Protein AF-A0A350ML96-F1 (afdb_monomer)

Foldseek 3Di:
DDPLVVCCVVVVDQWRQDPQRWIWGWDQDPVRKIWIFTWDDDPVDIDTPDIDIHRPPPPDPPPPPPPPDPPDDPQFWDFDVVLLVVCVVVVPPCSVVLVVLLRLQSVQQPQVFQFRADPVPRAGDDPVNSCVSSVDDPVVSVVSVVVCCVSQQWDADPRYIGGHCNTTHDDDPPDPPDD

Structure (mmCIF, N/CA/C/O backbone):
data_AF-A0A350ML96-F1
#
_entry.id   AF-A0A350ML96-F1
#
loop_
_atom_site.group_PDB
_atom_site.id
_atom_site.type_symbol
_atom_site.label_atom_id
_atom_site.label_alt_id
_atom_site.label_comp_id
_atom_site.label_asym_id
_atom_site.label_entity_id
_atom_site.label_seq_id
_atom_site.pdbx_PDB_ins_code
_atom_site.Cartn_x
_atom_site.Cartn_y
_atom_site.Cartn_z
_atom_site.occupancy
_atom_site.B_iso_or_equiv
_atom_site.auth_seq_id
_atom_site.auth_comp_id
_atom_site.auth_asym_id
_atom_site.auth_atom_id
_atom_site.pdbx_PDB_model_num
ATOM 1 N N . MET A 1 1 ? 24.594 12.258 -44.490 1.00 69.12 1 MET A N 1
ATOM 2 C CA . MET A 1 1 ? 24.890 10.874 -44.068 1.00 69.12 1 MET A CA 1
ATOM 3 C C . MET A 1 1 ? 25.906 10.321 -45.045 1.00 69.12 1 MET A C 1
ATOM 5 O O . MET A 1 1 ? 25.684 10.470 -46.241 1.00 69.12 1 MET A O 1
ATOM 9 N N . ASP A 1 2 ? 27.040 9.809 -44.574 1.00 89.06 2 ASP A N 1
ATOM 10 C CA . ASP A 1 2 ? 28.071 9.268 -45.461 1.00 89.06 2 ASP A CA 1
ATOM 11 C C . ASP A 1 2 ? 27.645 7.915 -46.059 1.00 89.06 2 ASP A C 1
ATOM 13 O O . ASP A 1 2 ? 26.725 7.255 -45.565 1.00 89.06 2 ASP A O 1
ATOM 17 N N . LYS A 1 3 ? 28.316 7.513 -47.145 1.00 89.12 3 LYS A N 1
ATOM 18 C CA . LYS A 1 3 ? 27.995 6.293 -47.894 1.00 89.12 3 LYS A CA 1
ATOM 19 C C . LYS A 1 3 ? 28.090 5.033 -47.027 1.00 89.12 3 LYS A C 1
ATOM 21 O O . LYS A 1 3 ? 27.207 4.194 -47.111 1.00 89.12 3 LYS A O 1
ATOM 26 N N . LYS A 1 4 ? 29.096 4.918 -46.155 1.00 88.06 4 LYS A N 1
ATOM 27 C CA . LYS A 1 4 ? 29.295 3.711 -45.336 1.00 88.06 4 LYS A CA 1
ATOM 28 C C . LYS A 1 4 ? 28.204 3.570 -44.279 1.00 88.06 4 LYS A C 1
ATOM 30 O O . LYS A 1 4 ? 27.685 2.478 -44.077 1.00 88.06 4 LYS A O 1
ATOM 35 N N . THR A 1 5 ? 27.807 4.680 -43.658 1.00 88.38 5 THR A N 1
ATOM 36 C CA . THR A 1 5 ? 26.660 4.707 -42.739 1.00 88.38 5 THR A CA 1
ATOM 37 C C . THR A 1 5 ? 25.370 4.312 -43.453 1.00 88.38 5 THR A C 1
ATOM 39 O O . THR A 1 5 ? 24.567 3.561 -42.900 1.00 88.38 5 THR A O 1
ATOM 42 N N . ARG A 1 6 ? 25.175 4.779 -44.692 1.00 88.00 6 ARG A N 1
ATOM 43 C CA . ARG A 1 6 ? 24.025 4.392 -45.518 1.00 88.00 6 ARG A CA 1
ATOM 44 C C . ARG A 1 6 ? 24.008 2.905 -45.818 1.00 88.00 6 ARG A C 1
ATOM 46 O O . ARG A 1 6 ? 23.005 2.262 -45.536 1.00 88.00 6 ARG A O 1
ATOM 53 N N . ASP A 1 7 ? 25.122 2.385 -46.310 1.00 90.56 7 ASP A N 1
ATOM 54 C CA . ASP A 1 7 ? 25.271 0.979 -46.669 1.00 90.56 7 ASP A CA 1
ATOM 55 C C . ASP A 1 7 ? 25.004 0.075 -45.447 1.00 90.56 7 ASP A C 1
ATOM 57 O O . ASP A 1 7 ? 24.313 -0.940 -45.529 1.00 90.56 7 ASP A O 1
ATOM 61 N N . PHE A 1 8 ? 25.467 0.480 -44.262 1.00 91.19 8 PHE A N 1
ATOM 62 C CA . PHE A 1 8 ? 25.211 -0.262 -43.029 1.00 91.19 8 PHE A CA 1
ATOM 63 C C . PHE A 1 8 ? 23.727 -0.251 -42.622 1.00 91.19 8 PHE A C 1
ATOM 65 O O . PHE A 1 8 ? 23.191 -1.276 -42.192 1.00 91.19 8 PHE A O 1
ATOM 72 N N . ILE A 1 9 ? 23.041 0.889 -42.766 1.00 86.56 9 ILE A N 1
ATOM 73 C CA . ILE A 1 9 ? 21.605 1.027 -42.463 1.00 86.56 9 ILE A CA 1
ATOM 74 C C . ILE A 1 9 ? 20.742 0.247 -43.459 1.00 86.56 9 ILE A C 1
ATOM 76 O O . ILE A 1 9 ? 19.775 -0.384 -43.042 1.00 86.56 9 ILE A O 1
ATOM 80 N N . GLU A 1 10 ? 21.095 0.283 -44.744 1.00 88.44 10 GLU A N 1
ATOM 81 C CA . GLU A 1 10 ? 20.413 -0.438 -45.830 1.00 88.44 10 GLU A CA 1
ATOM 82 C C . GLU A 1 10 ? 20.776 -1.933 -45.871 1.00 88.44 10 GLU A C 1
ATOM 84 O O . GLU A 1 10 ? 20.329 -2.654 -46.757 1.00 88.44 10 GLU A O 1
ATOM 89 N N . GLU A 1 11 ? 21.553 -2.403 -44.892 1.00 87.00 11 GLU A N 1
ATOM 90 C CA . GLU A 1 11 ? 21.950 -3.802 -44.726 1.00 87.00 11 GLU A CA 1
ATOM 91 C C . GLU A 1 11 ? 22.806 -4.355 -45.877 1.00 87.00 11 GLU A C 1
ATOM 93 O O . GLU A 1 11 ? 22.873 -5.562 -46.090 1.00 87.00 11 GLU A O 1
ATOM 98 N N . THR A 1 12 ? 23.505 -3.478 -46.604 1.00 89.56 12 THR A N 1
ATOM 99 C CA . THR A 1 12 ? 24.416 -3.859 -47.696 1.00 89.56 12 THR A CA 1
ATOM 100 C C . THR A 1 12 ? 25.847 -4.122 -47.215 1.00 89.56 12 THR A C 1
ATOM 102 O O . THR A 1 12 ? 26.630 -4.745 -47.928 1.00 89.56 12 THR A O 1
ATOM 105 N N . THR A 1 13 ? 26.188 -3.699 -45.992 1.00 91.31 13 THR A N 1
ATOM 106 C CA . THR A 1 13 ? 27.418 -4.075 -45.273 1.00 91.31 13 THR A CA 1
ATOM 107 C C . THR A 1 13 ? 27.127 -4.351 -43.801 1.00 91.31 13 THR A C 1
ATOM 109 O O . THR A 1 13 ? 26.284 -3.685 -43.195 1.00 91.31 13 THR A O 1
ATOM 112 N N . ASP A 1 14 ? 27.861 -5.295 -43.214 1.00 92.62 14 ASP A N 1
ATOM 113 C CA . ASP A 1 14 ? 27.787 -5.672 -41.796 1.00 92.62 14 ASP A CA 1
ATOM 114 C C . ASP A 1 14 ? 28.847 -4.994 -40.921 1.00 92.62 14 ASP A C 1
ATOM 116 O O . ASP A 1 14 ? 28.870 -5.184 -39.704 1.00 92.62 14 ASP A O 1
ATOM 120 N N . LEU A 1 15 ? 29.699 -4.159 -41.522 1.00 91.94 15 LEU A N 1
ATOM 121 C CA . LEU A 1 15 ? 30.737 -3.416 -40.819 1.00 91.94 15 LEU A CA 1
ATOM 122 C C . LEU A 1 15 ? 30.648 -1.926 -41.144 1.00 91.94 15 LEU A C 1
ATOM 124 O O . LEU A 1 15 ? 30.710 -1.518 -42.307 1.00 91.94 15 LEU A O 1
ATOM 128 N N . LEU A 1 16 ? 30.547 -1.114 -40.092 1.00 94.31 16 LEU A N 1
ATOM 129 C CA . LEU A 1 16 ? 30.600 0.340 -40.156 1.00 94.31 16 LEU A CA 1
ATOM 130 C C . LEU A 1 16 ? 31.856 0.841 -39.429 1.00 94.31 16 LEU A C 1
ATOM 132 O O . LEU A 1 16 ? 31.890 0.827 -38.196 1.00 94.31 16 LEU A O 1
ATOM 136 N N . PRO A 1 17 ? 32.890 1.294 -40.159 1.00 91.38 17 PRO A N 1
ATOM 137 C CA . PRO A 1 17 ? 34.058 1.896 -39.537 1.00 91.38 17 PRO A CA 1
ATOM 138 C C . PRO A 1 17 ? 33.706 3.283 -38.995 1.00 91.38 17 PRO A C 1
ATOM 140 O O . PRO A 1 17 ? 33.071 4.090 -39.676 1.00 91.38 17 PRO A O 1
ATOM 143 N N . ILE A 1 18 ? 34.153 3.566 -37.778 1.00 89.50 18 ILE A N 1
ATOM 144 C CA . ILE A 1 18 ? 33.981 4.844 -37.089 1.00 89.50 18 ILE A CA 1
ATOM 145 C C . ILE A 1 18 ? 35.326 5.591 -37.161 1.00 89.50 18 ILE A C 1
ATOM 147 O O . ILE A 1 18 ? 36.374 4.961 -37.000 1.00 89.50 18 ILE A O 1
ATOM 151 N N . PRO A 1 19 ? 35.350 6.921 -37.391 1.00 82.31 19 PRO A N 1
ATOM 152 C CA . PRO A 1 19 ? 36.593 7.679 -37.598 1.00 82.31 19 PRO A CA 1
ATOM 153 C C . PRO A 1 19 ? 37.658 7.549 -36.496 1.00 82.31 19 PRO A C 1
ATOM 155 O O . PRO A 1 19 ? 38.829 7.807 -36.747 1.00 82.31 19 PRO A O 1
ATOM 158 N N . THR A 1 20 ? 37.275 7.129 -35.290 1.00 81.31 20 THR A N 1
ATOM 159 C CA . THR A 1 20 ? 38.156 6.905 -34.134 1.00 81.31 20 THR A CA 1
ATOM 160 C C . THR A 1 20 ? 38.938 5.585 -34.187 1.00 81.31 20 THR A C 1
ATOM 162 O O . THR A 1 20 ? 39.563 5.212 -33.200 1.00 81.31 20 THR A O 1
ATOM 165 N N . GLY A 1 21 ? 38.874 4.842 -35.299 1.00 83.00 21 GLY A N 1
ATOM 166 C CA . GLY A 1 21 ? 39.459 3.498 -35.428 1.00 83.00 21 GLY A CA 1
ATOM 167 C C . GLY A 1 21 ? 38.593 2.389 -34.820 1.00 83.00 21 GLY A C 1
ATOM 168 O O . GLY A 1 21 ? 38.931 1.214 -34.908 1.00 83.00 21 GLY A O 1
ATOM 169 N N . SER A 1 22 ? 37.461 2.754 -34.223 1.00 89.50 22 SER A N 1
ATOM 170 C CA . SER A 1 22 ? 36.430 1.832 -33.748 1.00 89.50 22 SER A CA 1
ATOM 171 C C . SER A 1 22 ? 35.592 1.322 -34.919 1.00 89.50 22 SER A C 1
ATOM 173 O O . SER A 1 22 ? 35.554 1.939 -35.985 1.00 89.50 22 SER A O 1
ATOM 175 N N . PHE A 1 23 ? 34.855 0.235 -34.728 1.00 92.38 23 PHE A N 1
ATOM 176 C CA . PHE A 1 23 ? 33.874 -0.200 -35.718 1.00 92.38 23 PHE A CA 1
ATOM 177 C C . PHE A 1 23 ? 32.651 -0.826 -35.064 1.00 92.38 23 PHE A C 1
ATOM 179 O O . PHE A 1 23 ? 32.717 -1.413 -33.984 1.00 92.38 23 PHE A O 1
ATOM 186 N N . LEU A 1 24 ? 31.518 -0.670 -35.739 1.00 93.50 24 LEU A N 1
ATOM 187 C CA . LEU A 1 24 ? 30.265 -1.311 -35.386 1.00 93.50 24 LEU A CA 1
ATOM 188 C C . LEU A 1 24 ? 30.055 -2.501 -36.321 1.00 93.50 24 LEU A C 1
ATOM 190 O O . LEU A 1 24 ? 30.021 -2.336 -37.541 1.00 93.50 24 LEU A O 1
ATOM 194 N N . HIS A 1 25 ? 29.924 -3.685 -35.738 1.00 94.56 25 HIS A N 1
ATOM 195 C CA . HIS A 1 25 ? 29.674 -4.936 -36.439 1.00 94.56 25 HIS A CA 1
ATOM 196 C C . HIS A 1 25 ? 28.236 -5.406 -36.208 1.00 94.56 25 HIS A C 1
ATOM 198 O O . HIS A 1 25 ? 27.669 -5.190 -35.131 1.00 94.56 25 HIS A O 1
ATOM 204 N N . ARG A 1 26 ? 27.654 -6.059 -37.215 1.00 94.31 26 ARG A N 1
ATOM 205 C CA . ARG A 1 26 ? 26.344 -6.703 -37.148 1.00 94.31 26 ARG A CA 1
ATOM 206 C C . ARG A 1 26 ? 26.449 -8.150 -37.615 1.00 94.31 26 ARG A C 1
ATOM 208 O O . ARG A 1 26 ? 26.889 -8.405 -38.722 1.00 94.31 26 ARG A O 1
ATOM 215 N N . GLU A 1 27 ? 25.929 -9.077 -36.824 1.00 93.75 27 GLU A N 1
ATOM 216 C CA . GLU A 1 27 ? 25.753 -10.473 -37.225 1.00 93.75 27 GLU A CA 1
ATOM 217 C C . GLU A 1 27 ? 24.269 -10.847 -37.232 1.00 93.75 27 GLU A C 1
ATOM 219 O O . GLU A 1 27 ? 23.528 -10.515 -36.302 1.00 93.75 27 GLU A O 1
ATOM 224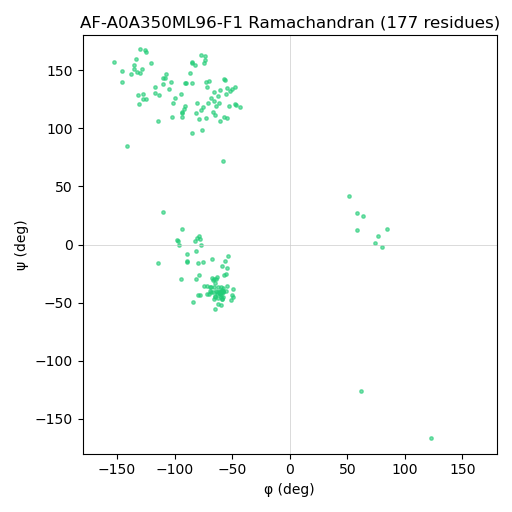 N N . ARG A 1 28 ? 23.813 -11.549 -38.276 1.00 92.69 28 ARG A N 1
ATOM 225 C CA . ARG A 1 28 ? 22.430 -12.029 -38.373 1.00 92.69 28 ARG A CA 1
ATOM 226 C C . ARG A 1 28 ? 22.313 -13.453 -37.841 1.00 92.69 28 ARG A C 1
ATOM 228 O O . ARG A 1 28 ? 22.782 -14.399 -38.463 1.00 92.69 28 ARG A O 1
ATOM 235 N N . ALA A 1 29 ? 21.609 -13.608 -36.726 1.00 90.56 29 ALA A N 1
ATOM 236 C CA . ALA A 1 29 ? 21.310 -14.914 -36.155 1.00 90.56 29 ALA A CA 1
ATOM 237 C C . ALA A 1 29 ? 20.227 -15.666 -36.963 1.00 90.56 29 ALA A C 1
ATOM 239 O O . ALA A 1 29 ? 19.403 -15.030 -37.634 1.00 90.56 29 ALA A O 1
ATOM 240 N N . PRO A 1 30 ? 20.137 -17.010 -36.842 1.00 88.31 30 PRO A N 1
ATOM 241 C CA . PRO A 1 30 ? 19.137 -17.820 -37.553 1.00 88.31 30 PRO A CA 1
ATOM 242 C C . PRO A 1 30 ? 17.679 -17.413 -37.290 1.00 88.31 30 PRO A C 1
ATOM 244 O O . PRO A 1 30 ? 16.810 -17.611 -38.132 1.00 88.31 30 PRO A O 1
ATOM 247 N N . ASN A 1 31 ? 17.400 -16.811 -36.131 1.00 85.31 31 ASN A N 1
ATOM 248 C CA . ASN A 1 31 ? 16.075 -16.304 -35.761 1.00 85.31 31 ASN A CA 1
ATOM 249 C C . ASN A 1 31 ? 15.746 -14.923 -36.373 1.00 85.31 31 ASN A C 1
ATOM 251 O O . ASN A 1 31 ? 14.727 -14.322 -36.031 1.00 85.31 31 ASN A O 1
ATOM 255 N N . GLY A 1 32 ? 16.614 -14.396 -37.241 1.00 88.31 32 GLY A N 1
ATOM 256 C CA . GLY A 1 32 ? 16.455 -13.100 -37.892 1.00 88.31 32 GLY A CA 1
ATOM 257 C C . GLY A 1 32 ? 16.773 -11.894 -37.005 1.00 88.31 32 GLY A C 1
ATOM 258 O O . GLY A 1 32 ? 16.525 -10.768 -37.429 1.00 88.31 32 GLY A O 1
ATOM 259 N N . MET A 1 33 ? 17.301 -12.098 -35.794 1.00 91.31 33 MET A N 1
ATOM 260 C CA . MET A 1 33 ? 17.799 -11.012 -34.949 1.00 91.31 33 MET A CA 1
ATOM 261 C C . MET A 1 33 ? 19.215 -10.601 -35.346 1.00 91.31 33 MET A C 1
ATOM 263 O O . MET A 1 33 ? 19.989 -11.404 -35.862 1.00 91.31 33 MET A O 1
ATOM 267 N N . TYR A 1 34 ? 19.554 -9.352 -35.051 1.00 93.44 34 TYR A N 1
ATOM 268 C CA . TYR A 1 34 ? 20.900 -8.822 -35.194 1.00 93.44 34 TYR A CA 1
ATOM 269 C C . TYR A 1 34 ? 21.607 -8.813 -33.853 1.00 93.44 34 TYR A C 1
ATOM 271 O O . TYR A 1 34 ? 21.096 -8.245 -32.888 1.00 93.44 34 TYR A O 1
ATOM 279 N N . PHE A 1 35 ? 22.782 -9.421 -33.805 1.00 94.62 35 PHE A N 1
ATOM 280 C CA . PHE A 1 35 ? 23.741 -9.208 -32.740 1.00 94.62 35 PHE A CA 1
ATOM 281 C C . PHE A 1 35 ? 24.656 -8.059 -33.157 1.00 94.62 35 PHE A C 1
ATOM 283 O O . PHE A 1 35 ? 25.284 -8.106 -34.212 1.00 94.62 35 PHE A O 1
ATOM 290 N N . MET A 1 36 ? 24.648 -6.987 -32.376 1.00 95.75 36 MET A N 1
ATOM 291 C CA . MET A 1 36 ? 25.416 -5.777 -32.636 1.00 95.75 36 MET A CA 1
ATOM 292 C C . MET A 1 36 ? 26.608 -5.745 -31.685 1.00 95.75 36 MET A C 1
ATOM 294 O O . MET A 1 36 ? 26.433 -5.952 -30.482 1.00 95.75 36 MET A O 1
ATOM 298 N N . THR A 1 37 ? 27.791 -5.437 -32.208 1.00 95.25 37 THR A N 1
ATOM 299 C CA . THR A 1 37 ? 29.014 -5.323 -31.406 1.00 95.25 37 THR A CA 1
ATOM 300 C C . THR A 1 37 ? 29.730 -4.027 -31.742 1.00 95.25 37 THR A C 1
ATOM 302 O O . THR A 1 37 ? 30.128 -3.811 -32.888 1.00 95.25 37 THR A O 1
ATOM 305 N N . LEU A 1 38 ? 29.924 -3.170 -30.743 1.00 94.31 38 LEU A N 1
ATOM 306 C CA . LEU A 1 38 ? 30.794 -2.005 -30.855 1.00 94.31 38 LEU A CA 1
ATOM 307 C C . LEU A 1 38 ? 32.192 -2.394 -30.382 1.00 94.31 38 LEU A C 1
ATOM 309 O O . LEU A 1 38 ? 32.372 -2.733 -29.212 1.00 94.31 38 LEU A O 1
ATOM 313 N N . ARG A 1 39 ? 33.178 -2.342 -31.279 1.00 92.81 39 ARG A N 1
ATOM 314 C CA . ARG A 1 39 ? 34.565 -2.699 -30.972 1.00 92.81 39 ARG A CA 1
ATOM 315 C C . ARG A 1 39 ? 35.479 -1.487 -30.957 1.00 92.81 39 ARG A C 1
ATOM 317 O O . ARG A 1 39 ? 35.379 -0.608 -31.818 1.00 92.81 39 ARG A O 1
ATOM 324 N N . LEU A 1 40 ? 36.375 -1.458 -29.975 1.00 89.62 40 LEU A N 1
ATOM 325 C CA . LEU A 1 40 ? 37.431 -0.460 -29.850 1.00 89.62 40 LEU A CA 1
ATOM 326 C C . LEU A 1 40 ? 38.794 -1.088 -30.169 1.00 89.62 40 LEU A C 1
ATOM 328 O O . LEU A 1 40 ? 39.029 -2.238 -29.786 1.00 89.62 40 LEU A O 1
ATOM 332 N N . PRO A 1 41 ? 39.701 -0.343 -30.824 1.00 87.50 41 PRO A N 1
ATOM 333 C CA . PRO A 1 41 ? 41.077 -0.781 -31.004 1.00 87.50 41 PRO A CA 1
ATOM 334 C C . PRO A 1 41 ? 41.832 -0.761 -29.665 1.00 87.50 41 PRO A C 1
ATOM 336 O O . PRO A 1 41 ? 41.675 0.161 -28.863 1.00 87.50 41 PRO A O 1
ATOM 339 N N . ASN A 1 42 ? 42.676 -1.764 -29.439 1.00 82.81 42 ASN A N 1
ATOM 340 C CA . ASN A 1 42 ? 43.577 -1.894 -28.297 1.00 82.81 42 ASN A CA 1
ATOM 341 C C . ASN A 1 42 ? 44.919 -2.492 -28.756 1.00 82.81 42 ASN A C 1
ATOM 343 O O . ASN A 1 42 ? 45.132 -3.709 -28.712 1.00 82.81 42 ASN A O 1
ATOM 347 N N . GLY A 1 43 ? 45.817 -1.624 -29.232 1.00 80.25 43 GLY A N 1
ATOM 348 C CA . GLY A 1 43 ? 47.077 -2.040 -29.854 1.00 80.25 43 GLY A CA 1
ATOM 349 C C . GLY A 1 43 ? 46.823 -2.867 -31.119 1.00 80.25 43 GLY A C 1
ATOM 350 O O . GLY A 1 43 ? 46.071 -2.432 -31.987 1.00 80.25 43 GLY A O 1
ATOM 351 N N . ASP A 1 44 ? 47.404 -4.068 -31.181 1.00 78.12 44 ASP A N 1
ATOM 352 C CA . ASP A 1 44 ? 47.236 -5.026 -32.289 1.00 78.12 44 ASP A CA 1
ATOM 353 C C . ASP A 1 44 ? 45.952 -5.875 -32.184 1.00 78.12 44 ASP A C 1
ATOM 355 O O . ASP A 1 44 ? 45.722 -6.777 -32.989 1.00 78.12 44 ASP A O 1
ATOM 359 N N . SER A 1 45 ? 45.116 -5.617 -31.175 1.00 78.94 45 SER A N 1
ATOM 360 C CA . SER A 1 45 ? 43.879 -6.356 -30.904 1.00 78.94 45 SER A CA 1
ATOM 361 C C . SER A 1 45 ? 42.673 -5.424 -30.820 1.00 78.94 45 SER A C 1
ATOM 363 O O . SER A 1 45 ? 42.815 -4.206 -30.720 1.00 78.94 45 SER A O 1
ATOM 365 N N . ASP A 1 46 ? 41.471 -5.986 -30.843 1.00 82.19 46 ASP A N 1
ATOM 366 C CA . ASP A 1 46 ? 40.227 -5.278 -30.573 1.00 82.19 46 ASP A CA 1
ATOM 367 C C . ASP A 1 46 ? 39.492 -5.907 -29.379 1.00 82.19 46 ASP A C 1
ATOM 369 O O . ASP A 1 46 ? 39.694 -7.070 -29.029 1.00 82.19 46 ASP A O 1
ATOM 373 N N . PHE A 1 47 ? 38.634 -5.132 -28.718 1.00 86.31 47 PHE A N 1
ATOM 374 C CA . PHE A 1 47 ? 37.722 -5.669 -27.707 1.00 86.31 47 PHE A CA 1
ATOM 375 C C . PHE A 1 47 ? 36.319 -5.096 -27.878 1.00 86.31 47 PHE A C 1
ATOM 377 O O . PHE A 1 47 ? 36.136 -3.975 -28.361 1.00 86.31 47 PHE A O 1
ATOM 384 N N . ALA A 1 48 ? 35.316 -5.880 -27.483 1.00 86.88 48 ALA A N 1
ATOM 385 C CA . ALA A 1 48 ? 33.928 -5.445 -27.478 1.00 86.88 48 ALA A CA 1
ATOM 386 C C . ALA A 1 48 ? 33.687 -4.492 -26.299 1.00 86.88 48 ALA A C 1
ATOM 388 O O . ALA A 1 48 ? 33.845 -4.871 -25.140 1.00 86.88 48 ALA A O 1
ATOM 389 N N . LEU A 1 49 ? 33.311 -3.249 -26.602 1.00 89.94 49 LEU A N 1
ATOM 390 C CA . LEU A 1 49 ? 32.881 -2.268 -25.606 1.00 89.94 49 LEU A CA 1
ATOM 391 C C . LEU A 1 49 ? 31.432 -2.519 -25.188 1.00 89.94 49 LEU A C 1
ATOM 393 O O . LEU A 1 49 ? 31.095 -2.433 -24.011 1.00 89.94 49 LEU A O 1
ATOM 397 N N . GLU A 1 50 ? 30.579 -2.804 -26.169 1.00 92.25 50 GLU A N 1
ATOM 398 C CA . GLU A 1 50 ? 29.157 -3.027 -25.957 1.00 92.25 50 GLU A CA 1
ATOM 399 C C . GLU A 1 50 ? 28.638 -4.082 -26.932 1.00 92.25 50 GLU A C 1
ATOM 401 O O . GLU A 1 50 ? 28.996 -4.101 -28.114 1.00 92.25 50 GLU A O 1
ATOM 406 N N . GLU A 1 51 ? 27.772 -4.947 -26.414 1.00 94.44 51 GLU A N 1
ATOM 407 C CA . GLU A 1 51 ? 27.130 -6.033 -27.141 1.00 94.44 51 GLU A CA 1
ATOM 408 C C . GLU A 1 51 ? 25.634 -5.999 -26.856 1.00 94.44 51 GLU A C 1
ATOM 410 O O . GLU A 1 51 ? 25.206 -5.957 -25.699 1.00 94.44 51 GLU A O 1
ATOM 415 N N . TRP A 1 52 ? 24.813 -6.015 -27.903 1.00 94.12 52 TRP A N 1
ATOM 416 C CA . TRP A 1 52 ? 23.367 -6.024 -27.723 1.00 94.12 52 TRP A CA 1
ATOM 417 C C . TRP A 1 52 ? 22.637 -6.677 -28.885 1.00 94.12 52 TRP A C 1
ATOM 419 O O . TRP A 1 52 ? 23.093 -6.725 -30.024 1.00 94.12 52 TRP A O 1
ATOM 429 N N . TRP A 1 53 ? 21.430 -7.147 -28.592 1.00 91.81 53 TRP A N 1
ATOM 430 C CA . TRP A 1 53 ? 20.537 -7.714 -29.588 1.00 91.81 53 TRP A CA 1
ATOM 431 C C . TRP A 1 53 ? 19.559 -6.663 -30.115 1.00 91.81 53 TRP A C 1
ATOM 433 O O . TRP A 1 53 ? 18.853 -5.999 -29.350 1.00 91.81 53 TRP A O 1
ATOM 443 N N . LYS A 1 54 ? 19.454 -6.551 -31.438 1.00 88.75 54 LYS A N 1
ATOM 444 C CA . LYS A 1 54 ? 18.502 -5.693 -32.147 1.00 88.75 54 LYS A CA 1
ATOM 445 C C . LYS A 1 54 ? 17.560 -6.556 -32.982 1.00 88.75 54 LYS A C 1
ATOM 447 O O . LYS A 1 54 ? 17.986 -7.414 -33.742 1.00 88.75 54 LYS A O 1
ATOM 452 N N . ASN A 1 55 ? 16.257 -6.319 -32.861 1.00 89.00 55 ASN A N 1
ATOM 453 C CA . ASN A 1 55 ? 15.267 -6.950 -33.732 1.00 89.00 55 ASN A CA 1
ATOM 454 C C . ASN A 1 55 ? 14.981 -6.009 -34.922 1.00 89.00 55 ASN A C 1
ATOM 456 O O . ASN A 1 55 ? 14.367 -4.965 -34.685 1.00 89.00 55 ASN A O 1
ATOM 460 N N . PRO A 1 56 ? 15.401 -6.341 -36.161 1.00 82.75 56 PRO A N 1
ATOM 461 C CA . PRO A 1 56 ? 15.185 -5.481 -37.331 1.00 82.75 56 PRO A CA 1
ATOM 462 C C . PRO A 1 56 ? 13.718 -5.357 -37.733 1.00 82.75 56 PRO A C 1
ATOM 464 O O . PRO A 1 56 ? 13.290 -4.314 -38.211 1.00 82.75 56 PRO A O 1
ATOM 467 N N . ASN A 1 57 ? 12.925 -6.393 -37.459 1.00 81.38 57 ASN A N 1
ATOM 468 C CA . ASN A 1 57 ? 11.497 -6.426 -37.767 1.00 81.38 57 ASN A CA 1
ATOM 469 C C . ASN A 1 57 ? 10.656 -5.690 -36.720 1.00 81.38 57 ASN A C 1
ATOM 471 O O . ASN A 1 57 ? 9.438 -5.573 -36.862 1.00 81.38 57 ASN A O 1
ATOM 475 N N . LYS A 1 58 ? 11.273 -5.220 -35.628 1.00 75.12 58 LYS A N 1
ATOM 476 C CA . LYS A 1 58 ? 10.570 -4.413 -34.642 1.00 75.12 58 LYS A CA 1
ATOM 477 C C . LYS A 1 58 ? 10.438 -3.006 -35.224 1.00 75.12 58 LYS A C 1
ATOM 479 O O . LYS A 1 58 ? 11.467 -2.353 -35.396 1.00 75.12 58 LYS A O 1
ATOM 484 N N . PRO A 1 59 ? 9.214 -2.516 -35.498 1.00 66.12 59 PRO A N 1
ATOM 485 C CA . PRO A 1 59 ? 9.047 -1.155 -35.980 1.00 66.12 59 PRO A CA 1
ATOM 486 C C . PRO A 1 59 ? 9.739 -0.214 -34.995 1.00 66.12 59 PRO A C 1
ATOM 488 O O . PRO A 1 59 ? 9.607 -0.393 -33.7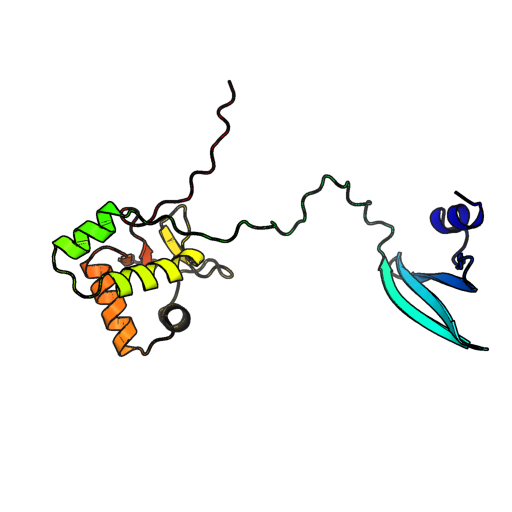75 1.00 66.12 59 PRO A O 1
ATOM 491 N N . ALA A 1 60 ? 10.505 0.751 -35.520 1.00 61.06 60 ALA A N 1
ATOM 492 C CA . ALA A 1 60 ? 11.028 1.841 -34.711 1.00 61.06 60 ALA A CA 1
ATOM 493 C C . ALA A 1 60 ? 9.852 2.362 -33.887 1.00 61.06 60 ALA A C 1
ATOM 495 O O . ALA A 1 60 ? 8.801 2.680 -34.453 1.00 61.06 60 ALA A O 1
ATOM 496 N N . LYS A 1 61 ? 9.979 2.333 -32.552 1.00 54.34 61 LYS A N 1
ATOM 497 C CA . LYS A 1 61 ? 8.935 2.892 -31.696 1.00 54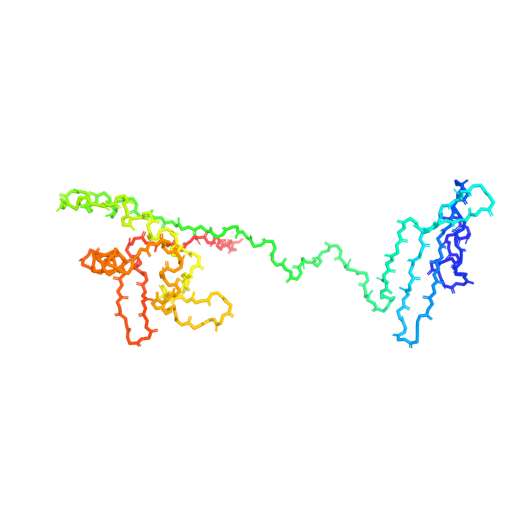.34 61 LYS A CA 1
ATOM 498 C C . LYS A 1 61 ? 8.720 4.302 -32.215 1.00 54.34 61 LYS A C 1
ATOM 500 O O . LYS A 1 61 ? 9.664 5.086 -32.227 1.00 54.34 61 LYS A O 1
ATOM 505 N N . LYS A 1 62 ? 7.511 4.612 -32.683 1.00 54.62 62 LYS A N 1
ATOM 506 C CA . LYS A 1 62 ? 7.157 6.012 -32.882 1.00 54.62 62 LYS A CA 1
ATOM 507 C C . LYS A 1 62 ? 7.407 6.644 -31.516 1.00 54.62 62 LYS A C 1
ATOM 509 O O . LYS A 1 62 ? 6.915 6.102 -30.531 1.00 54.62 62 LYS A O 1
ATOM 514 N N . ASP A 1 63 ? 8.150 7.745 -31.430 1.00 54.50 63 ASP A N 1
ATOM 515 C CA . ASP A 1 63 ? 8.428 8.433 -30.151 1.00 54.50 63 ASP A CA 1
ATOM 516 C C . ASP A 1 63 ? 7.151 8.782 -29.354 1.00 54.50 63 ASP A C 1
ATOM 518 O O . ASP A 1 63 ? 7.199 9.163 -28.189 1.00 54.50 63 ASP A O 1
ATOM 522 N N . LYS A 1 64 ? 5.983 8.622 -29.985 1.00 52.41 64 LYS A N 1
ATOM 523 C CA . LYS A 1 64 ? 4.650 8.797 -29.421 1.00 52.41 64 LYS A CA 1
ATOM 524 C C . LYS A 1 64 ? 4.039 7.552 -28.772 1.00 52.41 64 LYS A C 1
ATOM 526 O O . LYS A 1 64 ? 2.986 7.699 -28.162 1.00 52.41 64 LYS A O 1
ATOM 531 N N . ASP A 1 65 ? 4.630 6.363 -28.889 1.00 49.44 65 ASP A N 1
ATOM 532 C CA . ASP A 1 65 ? 4.106 5.181 -28.203 1.00 49.44 65 ASP A CA 1
ATOM 533 C C . ASP A 1 65 ? 4.541 5.231 -26.733 1.00 49.44 65 ASP A C 1
ATOM 535 O O . ASP A 1 65 ? 5.726 5.021 -26.436 1.00 49.44 65 ASP A O 1
ATOM 539 N N . PRO A 1 66 ? 3.617 5.510 -25.791 1.00 49.72 66 PRO A N 1
ATOM 540 C CA . PRO A 1 66 ? 3.965 5.547 -24.385 1.00 49.72 66 PRO A CA 1
ATOM 541 C C . PRO A 1 66 ? 4.563 4.191 -23.988 1.00 49.72 66 PRO A C 1
ATOM 543 O O . PRO A 1 66 ? 4.121 3.144 -24.480 1.00 49.72 66 PRO A O 1
ATOM 546 N N . PRO A 1 67 ? 5.587 4.169 -23.118 1.00 54.94 67 PRO A N 1
ATOM 547 C CA . PRO A 1 67 ? 6.179 2.921 -22.670 1.00 54.94 67 PRO A CA 1
ATOM 548 C C . PRO A 1 67 ? 5.082 1.957 -22.193 1.00 54.94 67 PRO A C 1
ATOM 550 O O . PRO A 1 67 ? 4.188 2.334 -21.439 1.00 54.94 67 PRO A O 1
ATOM 553 N N . LYS A 1 68 ? 5.157 0.687 -22.629 1.00 53.75 68 LYS A N 1
ATOM 554 C CA . LYS A 1 68 ? 4.221 -0.390 -22.231 1.00 53.75 68 LYS A CA 1
ATOM 555 C C . LYS A 1 68 ? 4.152 -0.595 -20.715 1.00 53.75 68 LYS A C 1
ATOM 557 O O . LYS A 1 68 ? 3.278 -1.294 -20.212 1.00 53.75 68 LYS A O 1
ATOM 562 N N . HIS A 1 69 ? 5.102 -0.022 -19.993 1.00 46.22 69 HIS A N 1
ATOM 563 C CA . HIS A 1 69 ? 5.090 0.084 -18.553 1.00 46.22 69 HIS A CA 1
ATOM 564 C C . HIS A 1 69 ? 4.672 1.515 -18.299 1.00 46.22 69 HIS A C 1
ATOM 566 O O . HIS A 1 69 ? 5.418 2.445 -18.608 1.00 46.22 69 HIS A O 1
ATOM 572 N N . THR A 1 70 ? 3.457 1.689 -17.787 1.00 46.38 70 THR A N 1
ATOM 573 C CA . THR A 1 70 ? 3.057 2.954 -17.194 1.00 46.38 70 THR A CA 1
ATOM 574 C C . THR A 1 70 ? 4.225 3.415 -16.334 1.00 46.38 70 THR A C 1
ATOM 576 O O . THR A 1 70 ? 4.574 2.723 -15.372 1.00 46.38 70 THR A O 1
ATOM 579 N N . GLY A 1 71 ? 4.810 4.569 -16.656 1.00 43.69 71 GLY A N 1
ATOM 580 C CA . GLY A 1 71 ? 5.380 5.445 -15.641 1.00 43.69 71 GLY A CA 1
ATOM 581 C C . GLY A 1 71 ? 4.241 5.785 -14.687 1.00 43.69 71 GLY A C 1
ATOM 582 O O . GLY A 1 71 ? 3.614 6.836 -14.785 1.00 43.69 71 GLY A O 1
ATOM 583 N N . GLY A 1 72 ? 3.842 4.793 -13.893 1.00 55.38 72 GLY A N 1
ATOM 584 C CA . GLY A 1 72 ? 2.685 4.838 -13.039 1.00 55.38 72 GLY A CA 1
ATOM 585 C C . GLY A 1 72 ? 3.001 5.895 -12.016 1.00 55.38 72 GLY A C 1
ATOM 586 O O . GLY A 1 72 ? 4.039 5.822 -11.358 1.00 55.38 72 GLY A O 1
ATOM 587 N N . LYS A 1 73 ? 2.132 6.901 -11.916 1.00 62.59 73 LYS A N 1
ATOM 588 C CA . LYS A 1 73 ? 2.207 7.849 -10.811 1.00 62.59 73 LYS A CA 1
ATOM 589 C C . LYS A 1 73 ? 2.345 7.045 -9.527 1.00 62.59 73 LYS A C 1
ATOM 591 O O . LYS A 1 73 ? 1.650 6.034 -9.370 1.00 62.59 73 LYS A O 1
ATOM 596 N N . GLN A 1 74 ? 3.251 7.481 -8.655 1.00 68.44 74 GLN A N 1
ATOM 597 C CA . GLN A 1 74 ? 3.410 6.825 -7.371 1.00 68.44 74 GLN A CA 1
ATOM 598 C C . GLN A 1 74 ? 2.034 6.724 -6.702 1.00 68.44 74 GLN A C 1
ATOM 600 O O . GLN A 1 74 ? 1.269 7.695 -6.722 1.00 68.44 74 GLN A O 1
ATOM 605 N N . PRO A 1 75 ? 1.679 5.541 -6.193 1.00 70.50 75 PRO A N 1
ATOM 606 C CA . PRO A 1 75 ? 0.427 5.359 -5.487 1.00 70.50 75 PRO A CA 1
ATOM 607 C C . PRO A 1 75 ? 0.407 6.278 -4.264 1.00 70.50 75 PRO A C 1
ATOM 609 O O . PRO A 1 75 ? 1.376 6.359 -3.514 1.00 70.50 75 PRO A O 1
ATOM 612 N N . TYR A 1 76 ? -0.701 6.991 -4.084 1.00 79.44 76 TYR A N 1
ATOM 613 C CA . TYR A 1 76 ? -0.928 7.872 -2.945 1.00 79.44 76 TYR A CA 1
ATOM 614 C C . TYR A 1 76 ? -2.335 7.649 -2.399 1.00 79.44 76 TYR A C 1
ATOM 616 O O . TYR A 1 76 ? -3.242 7.226 -3.120 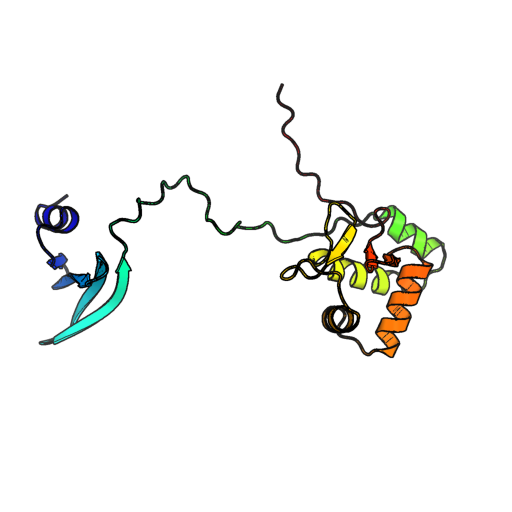1.00 79.44 76 TYR A O 1
ATOM 624 N N . VAL A 1 77 ? -2.515 7.956 -1.119 1.00 84.38 77 VAL A N 1
ATOM 625 C CA . VAL A 1 77 ? -3.800 7.885 -0.420 1.00 84.38 77 VAL A CA 1
ATOM 626 C C . VAL A 1 77 ? -4.203 9.299 -0.038 1.00 84.38 77 VAL A C 1
ATOM 628 O O . VAL A 1 77 ? -3.412 10.020 0.564 1.00 84.38 77 VAL A O 1
ATOM 631 N N . MET A 1 78 ? -5.429 9.706 -0.371 1.00 88.62 78 MET A N 1
ATOM 632 C CA . MET A 1 78 ? -5.992 10.946 0.163 1.00 88.62 78 MET A CA 1
ATOM 633 C C . MET A 1 78 ? -6.807 10.625 1.406 1.00 88.62 78 MET A C 1
ATOM 635 O O . MET A 1 78 ? -7.837 9.953 1.313 1.00 88.62 78 MET A O 1
ATOM 639 N N . LEU A 1 79 ? -6.332 11.115 2.548 1.00 91.50 79 LEU A N 1
ATOM 640 C CA . LEU A 1 79 ? -6.999 10.972 3.834 1.00 91.50 79 LEU A CA 1
ATOM 641 C C . LEU A 1 79 ? -7.940 12.148 4.094 1.00 91.50 79 LEU A C 1
ATOM 643 O O . LEU A 1 79 ? -7.613 13.305 3.830 1.00 91.50 79 LEU A O 1
ATOM 647 N N . MET A 1 80 ? -9.108 11.846 4.647 1.00 92.06 80 MET A N 1
ATOM 648 C CA . MET A 1 80 ? -10.103 12.841 5.030 1.00 92.06 80 MET A CA 1
ATOM 649 C C . MET A 1 80 ? -9.770 13.369 6.428 1.00 92.06 80 MET A C 1
ATOM 651 O O . MET A 1 80 ? -10.125 12.759 7.433 1.00 92.06 80 MET A O 1
ATOM 655 N N . THR A 1 81 ? -9.075 14.506 6.498 1.00 93.38 81 THR A N 1
ATOM 656 C CA . THR A 1 81 ? -8.548 15.068 7.758 1.00 93.38 81 THR A CA 1
ATOM 657 C C . THR A 1 81 ? -9.623 15.281 8.822 1.00 93.38 81 THR A C 1
ATOM 659 O O . THR A 1 81 ? -9.408 14.917 9.972 1.00 93.38 81 THR A O 1
ATOM 662 N N . LYS A 1 82 ? -10.816 15.752 8.436 1.00 95.31 82 LYS A N 1
ATOM 663 C CA . LYS A 1 82 ? -11.961 15.919 9.352 1.00 95.31 82 LYS A CA 1
ATOM 664 C C . LYS A 1 82 ? -12.372 14.619 10.051 1.00 95.31 82 LYS A C 1
ATOM 666 O O . LYS A 1 82 ? -12.738 14.645 11.221 1.00 95.31 82 LYS A O 1
ATOM 671 N N . GLU A 1 83 ? -12.302 13.488 9.351 1.00 95.25 83 GLU A N 1
ATOM 672 C CA . GLU A 1 83 ? -12.642 12.184 9.930 1.00 95.25 83 GLU A CA 1
ATOM 673 C C . GLU A 1 83 ? -11.545 11.690 10.871 1.00 95.25 83 GLU A C 1
ATOM 675 O O . GLU A 1 83 ? -11.835 11.132 11.925 1.00 95.25 83 GLU A O 1
ATOM 680 N N . VAL A 1 84 ? -10.281 11.965 10.540 1.00 94.50 84 VAL A N 1
ATOM 681 C CA . VAL A 1 84 ? -9.141 11.677 11.422 1.00 94.50 84 VAL A CA 1
ATOM 682 C C . VAL A 1 84 ? -9.211 12.509 12.708 1.00 94.50 84 VAL A C 1
ATOM 684 O O . VAL A 1 84 ? -9.030 11.973 13.799 1.00 94.50 84 VAL A O 1
ATOM 687 N N . GLU A 1 85 ? -9.523 13.802 12.606 1.00 94.94 85 GLU A N 1
ATOM 688 C CA . GLU A 1 85 ? -9.707 14.688 13.763 1.00 94.94 85 GLU A CA 1
ATOM 689 C C . GLU A 1 85 ? -10.867 14.240 14.656 1.00 94.94 85 GLU A C 1
ATOM 691 O O . GLU A 1 85 ? -10.781 14.340 15.881 1.00 94.94 85 GLU A O 1
ATOM 696 N N . LYS A 1 86 ? -11.947 13.730 14.053 1.00 95.69 86 LYS A N 1
ATOM 697 C CA . LYS A 1 86 ? -13.105 13.219 14.787 1.00 95.69 86 LYS A CA 1
ATOM 698 C C . LYS A 1 86 ? -12.727 12.047 15.699 1.00 95.69 86 LYS A C 1
ATOM 700 O O . LYS A 1 86 ? -13.118 12.076 16.860 1.00 95.69 86 LYS A O 1
ATOM 705 N N . LEU A 1 87 ? -11.883 11.116 15.241 1.00 95.00 87 LEU A N 1
ATOM 706 C CA . LEU A 1 87 ? -11.370 10.032 16.095 1.00 95.00 87 LEU A CA 1
ATOM 707 C C . LEU A 1 87 ? -10.633 10.569 17.331 1.00 95.00 87 LEU A C 1
ATOM 709 O O . LEU A 1 87 ? -10.804 10.063 18.438 1.00 95.00 87 LEU A O 1
ATOM 713 N N . GLY A 1 88 ? -9.829 11.623 17.158 1.00 92.75 88 GLY A N 1
ATOM 714 C CA . GLY A 1 88 ? -9.133 12.269 18.273 1.00 92.75 88 GLY A CA 1
ATOM 715 C C . GLY A 1 88 ? -10.102 12.894 19.281 1.00 92.75 88 GLY A C 1
ATOM 716 O O . GLY A 1 88 ? -9.930 12.727 20.486 1.00 92.75 88 GLY A O 1
ATOM 717 N N . LYS A 1 89 ? -11.157 13.559 18.794 1.00 95.25 89 LYS A N 1
ATOM 718 C CA . LYS A 1 89 ? -12.214 14.149 19.637 1.00 95.25 89 LYS A CA 1
ATOM 719 C C . LYS A 1 89 ? -13.047 13.097 20.373 1.00 95.25 89 LYS A C 1
ATOM 721 O O . LYS A 1 89 ? -13.509 13.362 21.475 1.00 95.25 89 LYS A O 1
ATOM 726 N N . GLU A 1 90 ? -13.202 11.912 19.791 1.00 94.06 90 GLU A N 1
ATOM 727 C CA . GLU A 1 90 ? -13.875 10.756 20.401 1.00 94.06 90 GLU A CA 1
ATOM 728 C C . GLU A 1 90 ? -13.002 10.032 21.447 1.00 94.06 90 GLU A C 1
ATOM 730 O O . GLU A 1 90 ? -13.442 9.066 22.065 1.00 94.06 90 GLU A O 1
ATOM 735 N N . GLY A 1 91 ? -11.772 10.503 21.688 1.00 93.06 91 GLY A N 1
ATOM 736 C CA . GLY A 1 91 ? -10.891 9.974 22.731 1.00 93.06 91 GLY A CA 1
ATOM 737 C C . GLY A 1 91 ? -10.076 8.748 22.313 1.00 93.06 91 GLY A C 1
ATOM 738 O O . GLY A 1 91 ? -9.472 8.091 23.167 1.00 93.06 91 GLY A O 1
ATOM 739 N N . VAL A 1 92 ? -10.011 8.437 21.014 1.00 95.12 92 VAL A N 1
ATOM 740 C CA . VAL A 1 92 ? -9.166 7.354 20.498 1.00 95.12 92 VAL A CA 1
ATOM 741 C C . VAL A 1 92 ? -7.695 7.701 20.750 1.00 95.12 92 VAL A C 1
ATOM 743 O O . VAL A 1 92 ? -7.177 8.702 20.260 1.00 95.12 92 VAL A O 1
ATOM 746 N N . LYS A 1 93 ? -6.987 6.876 21.529 1.00 93.31 93 LYS A N 1
ATOM 747 C CA . LYS A 1 93 ? -5.615 7.197 21.977 1.00 93.31 93 LYS A CA 1
ATOM 748 C C . LYS A 1 93 ? -4.542 6.939 20.917 1.00 93.31 93 LYS A C 1
ATOM 750 O O . LYS A 1 93 ? -3.486 7.562 20.948 1.00 93.31 93 LYS A O 1
ATOM 755 N N . ASN A 1 94 ? -4.783 6.016 19.987 1.00 95.12 94 ASN A N 1
ATOM 756 C CA . ASN A 1 94 ? -3.801 5.534 19.011 1.00 95.12 94 ASN A CA 1
ATOM 757 C C . ASN A 1 94 ? -4.099 5.976 17.566 1.00 95.12 94 ASN A C 1
ATOM 759 O O . ASN A 1 94 ? -3.677 5.303 16.628 1.00 95.12 94 ASN A O 1
ATOM 763 N N . VAL A 1 95 ? -4.770 7.118 17.364 1.00 96.19 95 VAL A N 1
ATOM 764 C CA . VAL A 1 95 ? -5.162 7.624 16.027 1.00 96.19 95 VAL A CA 1
ATOM 765 C C . VAL A 1 95 ? -3.991 7.653 15.047 1.00 96.19 95 VAL A C 1
ATOM 767 O O . VAL A 1 95 ? -4.112 7.143 13.936 1.00 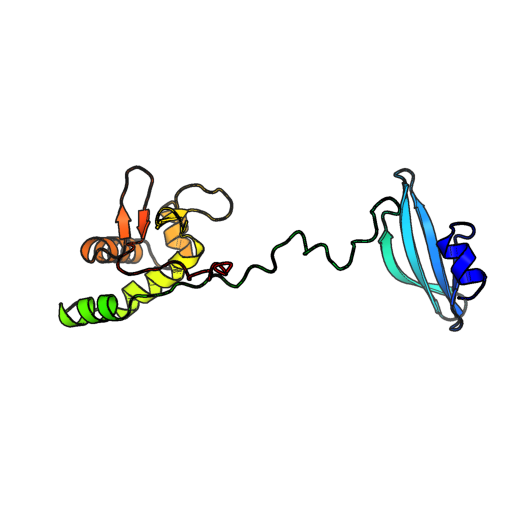96.19 95 VAL A O 1
ATOM 770 N N . ALA A 1 96 ? -2.837 8.188 15.458 1.00 95.56 96 ALA A N 1
ATOM 771 C CA . ALA A 1 96 ? -1.655 8.260 14.598 1.00 95.56 96 ALA A CA 1
ATOM 772 C C . ALA A 1 96 ? -1.170 6.869 14.151 1.00 95.56 96 ALA A C 1
ATOM 774 O O . ALA A 1 96 ? -0.817 6.679 12.988 1.00 95.56 96 ALA A O 1
ATOM 775 N N . GLU A 1 97 ? -1.204 5.878 15.051 1.00 96.62 97 GLU A N 1
ATOM 776 C CA . GLU A 1 97 ? -0.844 4.497 14.722 1.00 96.62 97 GLU A CA 1
ATOM 777 C C . GLU A 1 97 ? -1.843 3.903 13.721 1.00 96.62 97 GLU A C 1
ATOM 779 O O . GLU A 1 97 ? -1.430 3.330 12.713 1.00 96.62 97 GLU A O 1
ATOM 784 N N . LEU A 1 98 ? -3.145 4.069 13.959 1.00 96.50 98 LEU A N 1
ATOM 785 C CA . LEU A 1 98 ? -4.201 3.537 13.094 1.00 96.50 98 LEU A CA 1
ATOM 786 C C . LEU A 1 98 ? -4.149 4.135 11.682 1.00 96.50 98 LEU A C 1
ATOM 788 O O . LEU A 1 98 ? -4.185 3.401 10.693 1.00 96.50 98 LEU A O 1
ATOM 792 N N . VAL A 1 99 ? -4.001 5.456 11.579 1.00 95.06 99 VAL A N 1
ATOM 793 C CA . VAL A 1 99 ? -3.914 6.170 10.298 1.00 95.06 99 VAL A CA 1
ATOM 794 C C . VAL A 1 99 ? -2.605 5.856 9.566 1.00 95.06 99 VAL A C 1
ATOM 796 O O . VAL A 1 99 ? -2.605 5.689 8.342 1.00 95.06 99 VAL A O 1
ATOM 799 N N . GLY A 1 100 ? -1.495 5.703 10.293 1.00 95.06 100 GLY A N 1
ATOM 800 C CA . GLY A 1 100 ? -0.227 5.255 9.718 1.00 95.06 100 GLY A CA 1
ATOM 801 C C . GLY A 1 100 ? -0.355 3.877 9.065 1.00 95.06 100 GLY A C 1
ATOM 802 O O . GLY A 1 100 ? 0.017 3.702 7.905 1.00 95.06 100 GLY A O 1
ATOM 803 N N . HIS A 1 101 ? -0.974 2.916 9.756 1.00 95.50 101 HIS A N 1
ATOM 804 C CA . HIS A 1 101 ? -1.210 1.579 9.203 1.00 95.50 101 HIS A CA 1
ATOM 805 C C . HIS A 1 101 ? -2.222 1.582 8.052 1.00 95.50 101 HIS A C 1
ATOM 807 O O . HIS A 1 101 ? -2.022 0.870 7.069 1.00 95.50 101 HIS A O 1
ATOM 813 N N . LEU A 1 102 ? -3.263 2.417 8.117 1.00 94.44 102 LEU A N 1
ATOM 814 C CA . LEU A 1 102 ? -4.184 2.616 6.996 1.00 94.44 102 LEU A CA 1
ATOM 815 C C . LEU A 1 102 ? -3.448 3.103 5.740 1.00 94.44 102 LEU A C 1
ATOM 817 O O . LEU A 1 102 ? -3.723 2.638 4.637 1.00 94.44 102 LEU A O 1
ATOM 821 N N . SER A 1 103 ? -2.474 3.997 5.909 1.00 92.69 103 SER A N 1
ATOM 822 C CA . SER A 1 103 ? -1.683 4.535 4.799 1.00 92.69 103 SER A CA 1
ATOM 823 C C . SER A 1 103 ? -0.812 3.459 4.140 1.00 92.69 103 SER A C 1
ATOM 825 O O . SER A 1 103 ? -0.714 3.421 2.915 1.00 92.69 103 SER A O 1
ATOM 827 N N . LEU A 1 104 ? -0.257 2.521 4.923 1.00 93.25 104 LEU A N 1
ATOM 828 C CA . LEU A 1 104 ? 0.490 1.364 4.400 1.00 93.25 104 LEU A CA 1
ATOM 829 C C . LEU A 1 104 ? -0.376 0.431 3.542 1.00 93.25 104 LEU A C 1
ATOM 831 O O . LEU A 1 104 ? 0.134 -0.238 2.642 1.00 93.25 104 LEU A O 1
ATOM 835 N N . LEU A 1 105 ? -1.685 0.389 3.798 1.00 92.50 105 LEU A N 1
ATOM 836 C CA . LEU A 1 105 ? -2.623 -0.390 2.994 1.00 92.50 105 LEU A CA 1
ATOM 837 C C . LEU A 1 105 ? -2.937 0.257 1.648 1.00 92.50 105 LEU A C 1
ATOM 839 O O . LEU A 1 105 ? -3.443 -0.446 0.781 1.00 92.50 105 LEU A O 1
ATOM 843 N N . GLY A 1 106 ? -2.621 1.541 1.449 1.00 90.31 106 GLY A N 1
ATOM 844 C CA . GLY A 1 106 ? -2.975 2.321 0.259 1.00 90.31 106 GLY A CA 1
ATOM 845 C C . GLY A 1 106 ? -2.646 1.653 -1.069 1.00 90.31 106 GLY A C 1
ATOM 846 O O . GLY A 1 106 ? -3.421 1.695 -2.021 1.00 90.31 106 GLY A O 1
ATOM 847 N N . ASP A 1 107 ? -1.511 0.969 -1.095 1.00 88.62 107 ASP A N 1
ATOM 848 C CA . ASP A 1 107 ? -1.039 0.211 -2.241 1.00 88.62 107 ASP A CA 1
ATOM 849 C C . ASP A 1 107 ? -1.918 -0.991 -2.592 1.00 88.62 107 ASP A C 1
ATOM 851 O O . ASP A 1 107 ? -2.035 -1.394 -3.747 1.00 88.62 107 ASP A O 1
ATOM 855 N N . TYR A 1 108 ? -2.559 -1.565 -1.596 1.00 93.19 108 TYR A N 1
ATOM 856 C CA . TYR A 1 108 ? -3.326 -2.790 -1.709 1.00 93.19 108 TYR A CA 1
ATOM 857 C C . TYR A 1 108 ? -4.820 -2.513 -1.889 1.00 93.19 108 TYR A C 1
ATOM 859 O O . TYR A 1 108 ? -5.600 -3.455 -1.957 1.00 93.19 108 TYR A O 1
ATOM 867 N N . ILE A 1 109 ? -5.232 -1.244 -1.984 1.00 91.25 109 ILE A N 1
ATOM 868 C CA . ILE A 1 109 ? -6.630 -0.865 -2.186 1.00 91.25 109 ILE A CA 1
ATOM 869 C C . ILE A 1 109 ? -6.999 -0.994 -3.665 1.00 91.25 109 ILE A C 1
ATOM 871 O O . ILE A 1 109 ? -6.462 -0.313 -4.542 1.00 91.25 109 ILE A O 1
ATOM 875 N N . GLU A 1 110 ? -8.001 -1.815 -3.947 1.00 90.19 110 GLU A N 1
ATOM 876 C CA . GLU A 1 110 ? -8.740 -1.757 -5.196 1.00 90.19 110 GLU A CA 1
ATOM 877 C C . GLU A 1 110 ? -9.703 -0.563 -5.163 1.00 90.19 110 GLU A C 1
ATOM 879 O O . GLU A 1 110 ? -10.789 -0.624 -4.600 1.00 90.19 110 GLU A O 1
ATOM 884 N N . TRP A 1 111 ? -9.312 0.554 -5.778 1.00 85.56 111 TRP A N 1
ATOM 885 C CA . TRP A 1 111 ? -10.004 1.847 -5.652 1.00 85.56 111 TRP A CA 1
ATOM 886 C C . TRP A 1 111 ? -11.475 1.892 -6.081 1.00 85.56 111 TRP A C 1
ATOM 888 O O . TRP A 1 111 ? -12.165 2.845 -5.732 1.00 85.56 111 TRP A O 1
ATOM 898 N N . ASN A 1 112 ? -11.944 0.926 -6.871 1.00 83.25 112 ASN A N 1
ATOM 899 C CA . ASN A 1 112 ? -13.348 0.871 -7.278 1.00 83.25 112 ASN A CA 1
ATOM 900 C C . ASN A 1 112 ? -14.233 0.240 -6.191 1.00 83.25 112 ASN A C 1
ATOM 902 O O . ASN A 1 112 ? -15.400 0.596 -6.087 1.00 83.25 112 ASN A O 1
ATOM 906 N N . THR A 1 113 ? -13.682 -0.674 -5.388 1.00 86.56 113 THR A N 1
ATOM 907 C CA . THR A 1 113 ? -14.424 -1.463 -4.389 1.00 86.56 113 THR A CA 1
ATOM 908 C C . THR A 1 113 ? -14.001 -1.149 -2.951 1.00 86.56 113 THR A C 1
ATOM 910 O O . THR A 1 113 ? -14.694 -1.515 -2.010 1.00 86.56 113 THR A O 1
ATOM 913 N N . GLY A 1 114 ? -12.849 -0.497 -2.763 1.00 89.50 114 GLY A N 1
ATOM 914 C CA . GLY A 1 114 ? -12.196 -0.322 -1.465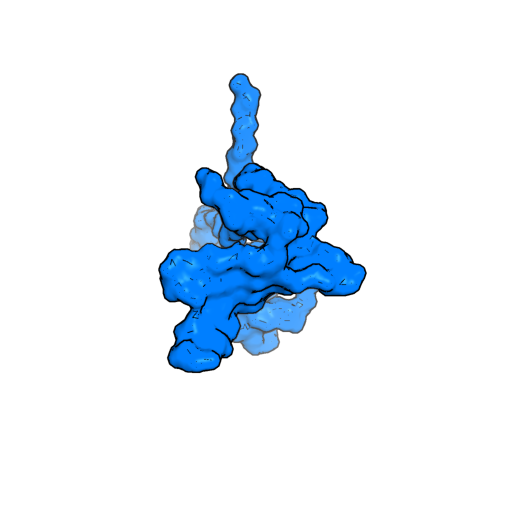 1.00 89.50 114 GLY A CA 1
ATOM 915 C C . GLY A 1 114 ? -11.530 -1.599 -0.942 1.00 89.50 114 GLY A C 1
ATOM 916 O O . GLY A 1 114 ? -10.971 -1.592 0.152 1.00 89.50 114 GLY A O 1
ATOM 917 N N . LYS A 1 115 ? -11.573 -2.701 -1.697 1.00 93.69 115 LYS A N 1
ATOM 918 C CA . LYS A 1 115 ? -11.126 -4.013 -1.236 1.00 93.69 115 LYS A CA 1
ATOM 919 C C . LYS A 1 115 ? -9.610 -4.102 -1.131 1.00 93.69 115 LYS A C 1
ATOM 921 O O . LYS A 1 115 ? -8.888 -3.643 -2.011 1.00 93.69 115 LYS A O 1
ATOM 926 N N . LEU A 1 116 ? -9.130 -4.754 -0.078 1.00 95.06 116 LEU A N 1
ATOM 927 C CA . LEU A 1 116 ? -7.717 -5.046 0.115 1.00 95.06 116 LEU A CA 1
ATOM 928 C C . LEU A 1 116 ? -7.313 -6.290 -0.678 1.00 95.06 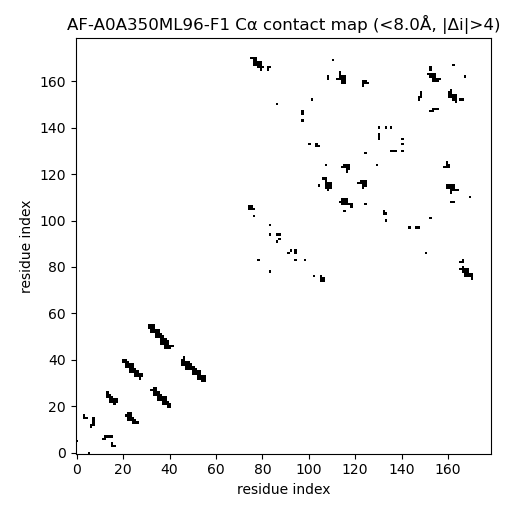116 LEU A C 1
ATOM 930 O O . LEU A 1 116 ? -7.737 -7.408 -0.371 1.00 95.06 116 LEU A O 1
ATOM 934 N N . ILE A 1 117 ? -6.475 -6.093 -1.693 1.00 95.31 117 ILE A N 1
ATOM 935 C CA . ILE A 1 117 ? -6.040 -7.125 -2.631 1.00 95.31 117 ILE A CA 1
ATOM 936 C C . ILE A 1 117 ? -4.521 -7.178 -2.771 1.00 95.31 117 ILE A C 1
ATOM 938 O O . ILE A 1 117 ? -3.805 -6.181 -2.687 1.00 95.31 117 ILE A O 1
ATOM 942 N N . ASN A 1 118 ? -4.011 -8.364 -3.076 1.00 94.50 118 ASN A N 1
ATOM 943 C CA . ASN A 1 118 ? -2.646 -8.516 -3.540 1.00 94.50 118 ASN A CA 1
ATOM 944 C C . ASN A 1 118 ? -2.521 -7.942 -4.969 1.00 94.50 118 ASN A C 1
ATOM 946 O O . ASN A 1 118 ? -3.190 -8.405 -5.897 1.00 94.50 118 ASN A O 1
ATOM 950 N N . LYS A 1 119 ? -1.626 -6.960 -5.172 1.00 86.88 119 LYS A N 1
ATOM 951 C CA . LYS A 1 119 ? -1.432 -6.274 -6.469 1.00 86.88 119 LYS A CA 1
ATOM 952 C C . LYS A 1 119 ? -1.153 -7.227 -7.636 1.00 86.88 119 LYS A C 1
ATOM 954 O O . LYS A 1 119 ? -1.593 -6.938 -8.752 1.00 86.88 119 LYS A O 1
ATOM 959 N N . ARG A 1 120 ? -0.424 -8.321 -7.385 1.00 87.19 120 ARG A N 1
ATOM 960 C CA .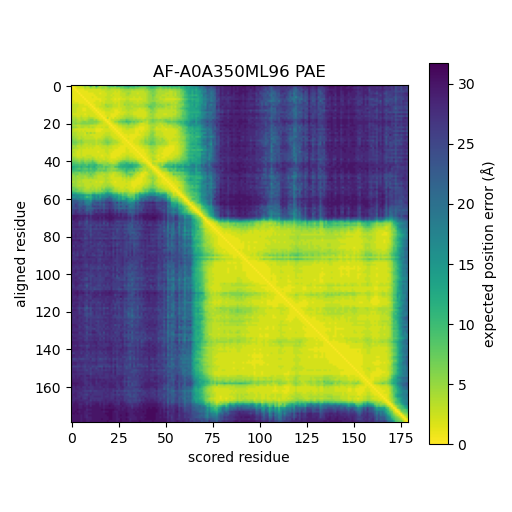 ARG A 1 120 ? 0.017 -9.295 -8.394 1.00 87.19 120 ARG A CA 1
ATOM 961 C C . ARG A 1 120 ? -1.062 -10.327 -8.692 1.00 87.19 120 ARG A C 1
ATOM 963 O O . ARG A 1 120 ? -1.356 -10.566 -9.855 1.00 87.19 120 ARG A O 1
ATOM 970 N N . THR A 1 121 ? -1.640 -10.942 -7.661 1.00 92.69 121 THR A N 1
ATOM 971 C CA . THR A 1 121 ? -2.594 -12.052 -7.845 1.00 92.69 121 THR A CA 1
ATOM 972 C C . THR A 1 121 ? -4.041 -11.594 -7.987 1.00 92.69 121 THR A C 1
ATOM 974 O O . THR A 1 121 ? -4.883 -12.400 -8.370 1.00 92.69 121 THR A O 1
ATOM 977 N N . LYS A 1 122 ? -4.339 -10.330 -7.650 1.00 90.19 122 LYS A N 1
ATOM 978 C CA . LYS A 1 122 ? -5.694 -9.753 -7.578 1.00 90.19 122 LYS A CA 1
ATOM 979 C C . LYS A 1 122 ? -6.630 -10.468 -6.598 1.00 90.19 122 LYS A C 1
ATOM 981 O O . LYS A 1 122 ? -7.829 -10.218 -6.587 1.00 90.19 122 LYS A O 1
ATOM 986 N N . LYS A 1 123 ? -6.088 -11.345 -5.749 1.00 94.75 123 LYS A N 1
ATOM 987 C CA . LYS A 1 123 ? -6.840 -12.036 -4.700 1.00 94.75 123 LYS A CA 1
ATOM 988 C C . LYS A 1 123 ? -6.919 -11.170 -3.440 1.00 94.75 123 LYS A C 1
ATOM 990 O O . LYS A 1 123 ? -6.036 -10.334 -3.240 1.00 94.75 123 LYS A O 1
ATOM 995 N N . PRO A 1 124 ? -7.932 -11.377 -2.581 1.00 96.00 124 PRO A N 1
ATOM 996 C CA . PRO A 1 124 ? -8.021 -10.690 -1.295 1.00 96.00 124 PRO A CA 1
ATOM 997 C C . PRO A 1 124 ? -6.764 -10.913 -0.451 1.00 96.00 124 PRO A C 1
ATOM 999 O O . PRO A 1 124 ? -6.224 -12.024 -0.449 1.00 96.00 124 PRO A O 1
ATOM 1002 N N . LEU A 1 125 ? -6.319 -9.881 0.272 1.00 95.25 125 LEU A N 1
ATOM 1003 C CA . LEU A 1 125 ? -5.174 -10.001 1.173 1.00 95.25 125 LEU A CA 1
ATOM 1004 C C . LEU A 1 125 ? -5.462 -11.010 2.288 1.00 95.25 125 LEU A C 1
ATOM 1006 O O . LEU A 1 125 ? -6.456 -10.914 3.012 1.00 95.25 125 LEU A O 1
ATOM 1010 N N . LYS A 1 126 ? -4.550 -11.966 2.455 1.00 93.81 126 LYS A N 1
ATOM 1011 C CA . LYS A 1 126 ? -4.567 -12.934 3.552 1.00 93.81 126 LYS A CA 1
ATOM 1012 C C . LYS A 1 126 ? -3.901 -12.346 4.790 1.00 93.81 126 LYS A C 1
ATOM 1014 O O . LYS A 1 126 ? -3.003 -11.516 4.694 1.00 93.81 126 LYS A O 1
ATOM 1019 N N . TYR A 1 127 ? -4.246 -12.881 5.960 1.00 93.69 127 TYR A N 1
ATOM 1020 C CA . TYR A 1 127 ? -3.659 -12.473 7.242 1.00 93.69 127 TYR A CA 1
ATOM 1021 C C . TYR A 1 127 ? -2.121 -12.426 7.227 1.00 93.69 127 TYR A C 1
ATOM 1023 O O . TYR A 1 127 ? -1.529 -11.444 7.661 1.00 93.69 127 TYR A O 1
ATOM 1031 N N . LYS A 1 128 ? -1.471 -13.459 6.668 1.00 93.75 128 LYS A N 1
ATOM 1032 C CA . LYS A 1 128 ? -0.003 -13.521 6.557 1.00 93.75 128 LYS A CA 1
ATOM 1033 C C . LYS A 1 128 ? 0.575 -12.364 5.737 1.00 93.75 128 LYS A C 1
ATOM 1035 O O . LYS A 1 128 ? 1.634 -11.858 6.078 1.00 93.75 128 LYS A O 1
ATOM 1040 N N . GLU A 1 129 ? -0.119 -11.934 4.687 1.00 94.50 129 GLU A N 1
ATOM 1041 C CA . GLU A 1 129 ? 0.319 -10.809 3.856 1.00 94.50 129 GLU A CA 1
ATOM 1042 C C . GLU A 1 129 ? 0.148 -9.487 4.609 1.00 94.50 129 GLU A C 1
ATOM 1044 O O . GLU A 1 129 ? 1.065 -8.671 4.617 1.00 94.50 129 GLU A O 1
ATOM 1049 N N . VAL A 1 130 ? -0.973 -9.301 5.318 1.00 94.62 130 VAL A N 1
ATOM 1050 C CA . VAL A 1 130 ? -1.192 -8.118 6.171 1.00 94.62 130 VAL A CA 1
ATOM 1051 C C . VAL A 1 130 ? -0.122 -8.024 7.263 1.00 94.62 130 VAL A C 1
ATOM 1053 O O . VAL A 1 130 ? 0.415 -6.946 7.507 1.00 94.62 130 VAL A O 1
ATOM 1056 N N . LEU A 1 131 ? 0.254 -9.154 7.867 1.00 95.38 131 LEU A N 1
ATOM 1057 C CA . LEU A 1 131 ? 1.344 -9.235 8.842 1.00 95.38 131 LEU A CA 1
ATOM 1058 C C . LEU A 1 131 ? 2.675 -8.751 8.256 1.00 95.38 131 LEU A C 1
ATOM 1060 O O . LEU A 1 131 ? 3.369 -7.951 8.885 1.00 95.38 131 LEU A O 1
ATOM 1064 N N . THR A 1 132 ? 3.008 -9.181 7.036 1.00 94.88 132 THR A N 1
ATOM 1065 C CA . THR A 1 132 ? 4.209 -8.724 6.324 1.00 94.88 132 THR A CA 1
ATOM 1066 C C . THR A 1 132 ? 4.153 -7.230 6.002 1.00 94.88 132 THR A C 1
ATOM 1068 O O . THR A 1 132 ? 5.163 -6.545 6.154 1.00 94.88 132 THR A O 1
ATOM 1071 N N . ILE A 1 133 ? 2.989 -6.708 5.602 1.00 94.88 133 ILE A N 1
ATOM 1072 C CA . ILE A 1 133 ? 2.808 -5.281 5.290 1.00 94.88 133 ILE A CA 1
ATOM 1073 C C . ILE A 1 133 ? 2.995 -4.426 6.549 1.00 94.88 133 ILE A C 1
ATOM 1075 O O . ILE A 1 133 ? 3.693 -3.416 6.507 1.00 94.88 133 ILE A O 1
ATOM 1079 N N . PHE A 1 134 ? 2.407 -4.836 7.677 1.00 95.31 134 PHE A N 1
ATOM 1080 C CA . PHE A 1 134 ? 2.437 -4.066 8.927 1.00 95.31 134 PHE A CA 1
ATOM 1081 C C . PHE A 1 134 ? 3.748 -4.229 9.701 1.00 95.31 134 PHE A C 1
ATOM 1083 O O . PHE A 1 134 ? 4.019 -3.441 10.605 1.00 95.31 134 PHE A O 1
ATOM 1090 N N . LYS A 1 135 ? 4.557 -5.246 9.372 1.00 93.94 135 LYS A N 1
ATOM 1091 C CA . LYS A 1 135 ? 5.853 -5.532 10.012 1.00 93.94 135 LYS A CA 1
ATOM 1092 C C . LYS A 1 135 ? 5.760 -5.589 11.543 1.00 93.94 135 LYS A C 1
ATOM 1094 O O . LYS A 1 135 ? 6.620 -5.075 12.254 1.00 93.94 135 LYS A O 1
ATOM 1099 N N . CYS A 1 136 ? 4.703 -6.210 12.062 1.00 94.31 136 CYS A N 1
ATOM 1100 C CA . CYS A 1 136 ? 4.497 -6.376 13.498 1.00 94.31 136 CYS A CA 1
ATOM 1101 C C . CYS A 1 136 ? 4.180 -7.828 13.871 1.00 94.31 136 CYS A C 1
ATOM 1103 O O . CYS A 1 136 ? 3.927 -8.663 13.008 1.00 94.31 136 CYS A O 1
ATOM 1105 N N . GLY A 1 137 ? 4.217 -8.147 15.168 1.00 96.38 137 GLY A N 1
ATOM 1106 C CA . GLY A 1 137 ? 3.860 -9.478 15.664 1.00 96.38 137 GLY A CA 1
ATOM 1107 C C . GLY A 1 137 ? 2.348 -9.736 15.652 1.00 96.38 137 GLY A C 1
ATOM 1108 O O . GLY A 1 137 ? 1.553 -8.804 15.775 1.00 96.38 137 GLY A O 1
ATOM 1109 N N . ASN A 1 138 ? 1.947 -11.012 15.599 1.00 97.12 138 ASN A N 1
ATOM 1110 C CA . ASN A 1 138 ? 0.541 -11.448 15.506 1.00 97.12 138 ASN A CA 1
ATOM 1111 C C . ASN A 1 138 ? -0.381 -10.790 16.547 1.00 97.12 138 ASN A C 1
ATOM 1113 O O . ASN A 1 138 ? -1.471 -10.327 16.219 1.00 97.12 138 ASN A O 1
ATOM 1117 N N . LYS A 1 139 ? 0.067 -10.699 17.808 1.00 97.44 139 LYS A N 1
ATOM 1118 C CA . LYS A 1 139 ? -0.708 -10.071 18.892 1.00 97.44 139 LYS A CA 1
ATOM 1119 C C . LYS A 1 139 ? -1.003 -8.598 18.595 1.00 97.44 139 LYS A C 1
ATOM 1121 O O . LYS A 1 139 ? -2.124 -8.141 18.805 1.00 97.44 139 LYS A O 1
ATOM 1126 N N . LYS A 1 140 ? -0.009 -7.871 18.075 1.00 96.44 140 LYS A N 1
ATOM 1127 C CA . LYS A 1 140 ? -0.157 -6.464 17.693 1.00 96.44 140 LYS A CA 1
ATOM 1128 C C . LYS A 1 140 ? -1.046 -6.326 16.459 1.00 96.44 140 LYS A C 1
ATOM 1130 O O . LYS A 1 140 ? -1.933 -5.481 16.476 1.00 96.44 140 LYS A O 1
ATOM 1135 N N . LEU A 1 141 ? -0.876 -7.179 15.448 1.00 96.56 141 LEU A N 1
ATOM 1136 C CA . LEU A 1 141 ? -1.739 -7.167 14.267 1.00 96.56 141 LEU A CA 1
ATOM 1137 C C . LEU A 1 141 ? -3.208 -7.415 14.636 1.00 96.56 141 LEU A C 1
ATOM 1139 O O . LEU A 1 141 ? -4.078 -6.688 14.175 1.00 96.56 141 LEU A O 1
ATOM 1143 N N . ASN A 1 142 ? -3.489 -8.397 15.494 1.00 97.25 142 ASN A N 1
ATOM 1144 C CA . ASN A 1 142 ? -4.855 -8.690 15.934 1.00 97.25 142 ASN A CA 1
ATOM 1145 C C . ASN A 1 142 ? -5.489 -7.504 16.661 1.00 97.25 142 ASN A C 1
ATOM 1147 O O . ASN A 1 142 ? -6.647 -7.187 16.401 1.00 97.25 142 ASN A O 1
ATOM 1151 N N . ARG A 1 143 ? -4.723 -6.831 17.531 1.00 97.44 143 ARG A N 1
ATOM 1152 C CA . ARG A 1 143 ? -5.157 -5.587 18.178 1.00 97.44 143 ARG A CA 1
ATOM 1153 C C . ARG A 1 143 ? -5.457 -4.511 17.135 1.00 97.44 143 ARG A C 1
ATOM 1155 O O . ARG A 1 143 ? -6.559 -3.993 17.118 1.00 97.44 143 ARG A O 1
ATOM 1162 N N . LEU A 1 144 ? -4.522 -4.241 16.22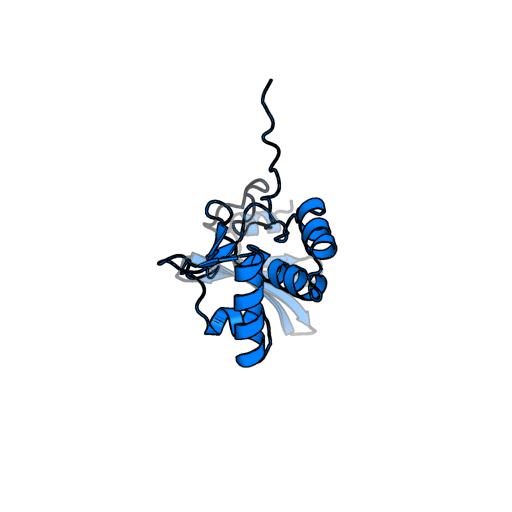3 1.00 97.00 144 LEU A N 1
ATOM 1163 C CA . LEU A 1 144 ? -4.696 -3.223 15.182 1.00 97.00 144 LEU A CA 1
ATOM 1164 C C . LEU A 1 144 ? -5.915 -3.503 14.300 1.00 97.00 144 LEU A C 1
ATOM 1166 O O . LEU A 1 144 ? -6.718 -2.611 14.083 1.00 97.00 144 LEU A O 1
ATOM 1170 N N . LEU A 1 145 ? -6.101 -4.736 13.825 1.00 96.44 145 LEU A N 1
ATOM 1171 C CA . LEU A 1 145 ? -7.267 -5.094 13.015 1.00 96.44 145 LEU A CA 1
ATOM 1172 C C . LEU A 1 145 ? -8.575 -4.990 13.800 1.00 96.44 145 LEU A C 1
ATOM 1174 O O . LEU A 1 145 ? -9.607 -4.687 13.207 1.00 96.44 145 LEU A O 1
ATOM 1178 N N . LYS A 1 146 ? -8.559 -5.264 15.109 1.00 96.88 146 LYS A N 1
ATOM 1179 C CA . LYS A 1 146 ? -9.720 -5.045 15.973 1.00 96.88 146 LYS A CA 1
ATOM 1180 C C . LYS A 1 146 ? -10.034 -3.552 16.058 1.00 96.88 146 LYS A C 1
ATOM 1182 O O . LYS A 1 146 ? -11.134 -3.175 15.673 1.00 96.88 146 LYS A O 1
ATOM 1187 N N . ASP A 1 147 ? -9.063 -2.733 16.450 1.00 96.81 147 ASP A N 1
ATOM 1188 C CA . ASP A 1 147 ? -9.222 -1.284 16.610 1.00 96.81 147 ASP A CA 1
ATOM 1189 C C . ASP A 1 147 ? -9.644 -0.620 15.283 1.00 96.81 147 ASP A C 1
ATOM 1191 O O . ASP A 1 147 ? -10.569 0.182 15.237 1.00 96.81 147 ASP A O 1
ATOM 1195 N N . MET A 1 148 ? -9.023 -1.000 14.160 1.00 96.56 148 MET A N 1
ATOM 1196 C CA . MET A 1 148 ? -9.371 -0.463 12.839 1.00 96.56 148 MET A CA 1
ATOM 1197 C C . MET A 1 148 ? -10.797 -0.828 12.403 1.00 96.56 148 MET A C 1
ATOM 1199 O O . MET A 1 148 ? -11.394 -0.071 11.643 1.00 96.56 148 MET A O 1
ATOM 1203 N N . LYS A 1 149 ? -11.337 -1.972 12.845 1.00 96.38 149 LYS A N 1
ATOM 1204 C CA . LYS A 1 149 ? -12.744 -2.335 12.610 1.00 96.38 149 LYS A CA 1
ATOM 1205 C C . LYS A 1 149 ? -13.682 -1.590 13.549 1.00 96.38 149 LYS A C 1
ATOM 1207 O O . LYS A 1 149 ? -14.717 -1.116 13.105 1.00 96.38 149 LYS A O 1
ATOM 1212 N N . GLU A 1 150 ? -13.313 -1.495 14.823 1.00 96.06 150 GLU A N 1
ATOM 1213 C CA . GLU A 1 150 ? -14.080 -0.800 15.860 1.00 96.06 150 GLU A CA 1
ATOM 1214 C C . GLU A 1 150 ? -14.306 0.672 15.503 1.00 96.06 150 GLU A C 1
ATOM 1216 O O . GLU A 1 150 ? -15.418 1.171 15.628 1.00 96.06 150 GLU A O 1
ATOM 1221 N N . TYR A 1 151 ? -13.280 1.333 14.964 1.00 95.88 151 TYR A N 1
ATOM 1222 C CA . TYR A 1 151 ? -13.350 2.728 14.525 1.00 95.88 151 TYR A CA 1
ATOM 1223 C C . TYR A 1 151 ? -13.687 2.899 13.037 1.00 95.88 151 TYR A C 1
ATOM 1225 O O . TYR A 1 151 ? -13.522 3.985 12.482 1.00 95.88 151 TYR A O 1
ATOM 1233 N N . GLU A 1 152 ? -14.144 1.832 12.375 1.00 94.81 152 GLU A N 1
ATOM 1234 C CA . GLU A 1 152 ? -14.617 1.853 10.986 1.00 94.81 152 GLU A CA 1
ATOM 1235 C C . GLU A 1 152 ? -13.583 2.343 9.950 1.00 94.81 152 GLU A C 1
ATOM 1237 O O . GLU A 1 152 ? -13.953 2.860 8.894 1.00 94.81 152 GLU A O 1
ATOM 1242 N N . LEU A 1 153 ? -12.278 2.190 10.203 1.00 95.44 153 LEU A N 1
ATOM 1243 C CA . LEU A 1 153 ? -11.239 2.442 9.191 1.00 95.44 153 LEU A CA 1
ATOM 1244 C C . LEU A 1 153 ? -11.255 1.345 8.120 1.00 95.44 153 LEU A C 1
ATOM 1246 O O . LEU A 1 153 ? -11.014 1.611 6.939 1.00 95.44 153 LEU A O 1
ATOM 1250 N N . ILE A 1 154 ? -11.536 0.111 8.541 1.00 95.75 154 ILE A N 1
ATOM 1251 C CA . ILE A 1 154 ? -11.730 -1.049 7.672 1.00 95.75 154 ILE A CA 1
ATOM 1252 C C . ILE A 1 154 ? -12.975 -1.819 8.099 1.00 95.75 154 ILE A C 1
ATOM 1254 O O . ILE A 1 154 ? -13.393 -1.762 9.251 1.00 95.75 154 ILE A O 1
ATOM 1258 N N . PHE A 1 155 ? -13.515 -2.620 7.194 1.00 94.50 155 PHE A N 1
ATOM 1259 C CA . PHE A 1 155 ? -14.586 -3.565 7.484 1.00 94.50 155 PHE A CA 1
ATOM 1260 C C . PHE A 1 155 ? -14.256 -4.928 6.879 1.00 94.50 155 PHE A C 1
ATOM 1262 O O . PHE A 1 155 ? -13.557 -5.032 5.868 1.00 94.50 155 PHE A O 1
ATOM 1269 N N . ALA A 1 156 ? -14.709 -5.991 7.540 1.00 92.06 156 ALA A N 1
ATOM 1270 C CA . ALA A 1 156 ? -14.582 -7.348 7.031 1.00 92.06 156 ALA A CA 1
ATOM 1271 C C . ALA A 1 156 ? -15.811 -7.693 6.183 1.00 92.06 156 ALA A C 1
ATOM 1273 O O . ALA A 1 156 ? -16.936 -7.361 6.543 1.00 92.06 156 ALA A O 1
ATOM 1274 N N . THR A 1 157 ? -15.579 -8.376 5.072 1.00 89.50 157 THR A N 1
ATOM 1275 C CA . THR A 1 157 ? -16.600 -8.978 4.211 1.00 89.50 157 THR A CA 1
ATOM 1276 C C . THR A 1 157 ? -16.276 -10.460 4.052 1.00 89.50 157 THR A C 1
ATOM 1278 O O . THR A 1 157 ? -15.131 -10.866 4.280 1.00 89.50 157 THR A O 1
ATOM 1281 N N . ASP A 1 158 ? -17.222 -11.253 3.553 1.00 87.00 158 ASP A N 1
ATOM 1282 C CA . ASP A 1 158 ? -16.997 -12.674 3.223 1.00 87.00 158 ASP A CA 1
ATOM 1283 C C . ASP A 1 158 ? -15.821 -12.872 2.259 1.00 87.00 158 ASP A C 1
ATOM 1285 O O . ASP A 1 158 ? -15.159 -13.907 2.220 1.00 87.00 158 ASP A O 1
ATOM 1289 N N . SER A 1 159 ? -15.533 -11.833 1.478 1.00 84.94 159 SER A N 1
ATOM 1290 C CA . SER A 1 159 ? -14.518 -11.840 0.442 1.00 84.94 159 SER A CA 1
ATOM 1291 C C . SER A 1 159 ? -13.183 -11.218 0.875 1.00 84.94 159 SER A C 1
ATOM 1293 O O . SER A 1 159 ? -12.292 -11.098 0.034 1.00 84.94 159 SER A O 1
ATOM 1295 N N . GLY A 1 160 ? -13.033 -10.809 2.141 1.00 90.31 160 GLY A N 1
ATOM 1296 C CA . GLY A 1 160 ? -11.832 -10.176 2.698 1.00 90.31 160 GLY A CA 1
ATOM 1297 C C . GLY A 1 160 ? -12.089 -8.800 3.321 1.00 90.31 160 GLY A C 1
ATOM 1298 O O . GLY A 1 160 ? -13.228 -8.409 3.560 1.00 90.31 160 GLY A O 1
ATOM 1299 N N . TYR A 1 161 ? -11.020 -8.054 3.592 1.00 94.44 161 TYR A N 1
ATOM 1300 C CA . TYR A 1 161 ? -11.101 -6.719 4.192 1.00 94.44 161 TYR A CA 1
ATOM 1301 C C . TYR A 1 161 ? -11.286 -5.624 3.139 1.00 94.44 161 TYR A C 1
ATOM 1303 O O . TYR A 1 161 ? -10.726 -5.708 2.045 1.00 94.44 161 TYR A O 1
ATOM 1311 N N . CYS A 1 162 ? -11.999 -4.565 3.504 1.00 94.56 162 CYS A N 1
ATOM 1312 C CA . CYS A 1 162 ? -12.180 -3.363 2.698 1.00 94.56 162 CYS A CA 1
ATOM 1313 C C . CYS A 1 162 ? -11.868 -2.117 3.528 1.00 94.56 162 CYS A C 1
ATOM 1315 O O . CYS A 1 162 ? -12.104 -2.089 4.734 1.00 94.56 162 CYS A O 1
ATOM 1317 N N . VAL A 1 163 ? -11.339 -1.085 2.878 1.00 94.50 163 VAL A N 1
ATOM 1318 C CA . VAL A 1 163 ? -11.084 0.226 3.473 1.00 94.50 163 VAL A CA 1
ATOM 1319 C C . VAL A 1 163 ? -12.341 1.079 3.408 1.00 94.50 163 VAL A C 1
ATOM 1321 O O . VAL A 1 163 ? -13.038 1.111 2.394 1.00 94.50 163 VAL A O 1
ATOM 1324 N N . SER A 1 164 ? -12.609 1.801 4.492 1.00 92.38 164 SER A N 1
ATOM 1325 C CA . SER A 1 164 ? -13.747 2.701 4.579 1.00 92.38 164 SER A CA 1
ATOM 1326 C C . SER A 1 164 ? -13.601 3.916 3.654 1.00 92.38 164 SER A C 1
ATOM 1328 O O . SER A 1 164 ? -12.621 4.665 3.763 1.00 92.38 164 SER A O 1
ATOM 1330 N N . PRO A 1 165 ? -14.592 4.182 2.778 1.00 88.88 165 PRO A N 1
ATOM 1331 C CA . PRO A 1 165 ? -14.584 5.358 1.905 1.00 88.88 165 PRO A CA 1
ATOM 1332 C C . PRO A 1 165 ? -14.739 6.671 2.688 1.00 88.88 165 PRO A C 1
ATOM 1334 O O . PRO A 1 165 ? -14.504 7.750 2.143 1.00 88.88 165 PRO A O 1
ATOM 1337 N N . ARG A 1 166 ? -15.120 6.587 3.971 1.00 89.88 166 ARG A N 1
ATOM 1338 C CA . ARG A 1 166 ? -15.189 7.720 4.897 1.00 89.88 166 ARG A CA 1
ATOM 1339 C C . ARG A 1 166 ? -13.809 8.336 5.121 1.00 89.88 166 ARG A C 1
ATOM 1341 O O . ARG A 1 166 ? -13.680 9.554 5.120 1.00 89.88 166 ARG A O 1
ATOM 1348 N N . PHE A 1 167 ? -12.776 7.504 5.248 1.00 88.81 167 PHE A N 1
ATOM 1349 C CA . PHE A 1 167 ? -11.417 7.958 5.548 1.00 88.81 167 PHE A CA 1
ATOM 1350 C C . PHE A 1 167 ? -10.556 8.155 4.306 1.00 88.81 167 PHE A C 1
ATOM 1352 O O . PHE A 1 167 ? -9.659 8.996 4.327 1.00 88.81 167 PHE A O 1
ATOM 1359 N N . VAL A 1 168 ? -10.812 7.400 3.234 1.00 87.69 168 VAL A N 1
ATOM 1360 C CA . VAL A 1 168 ? -9.943 7.356 2.055 1.00 87.69 168 VAL A CA 1
ATOM 1361 C C . VAL A 1 168 ? -10.719 7.688 0.783 1.00 87.69 168 VAL A C 1
ATOM 1363 O O . VAL A 1 168 ? -11.695 7.021 0.444 1.00 87.69 168 VAL A O 1
ATOM 1366 N N . LYS A 1 169 ? -10.237 8.681 0.024 1.00 81.75 169 LYS A N 1
ATOM 1367 C CA . LYS A 1 169 ? -10.749 9.007 -1.316 1.00 81.75 169 LYS A CA 1
ATOM 1368 C C . LYS A 1 169 ? -9.748 8.661 -2.414 1.00 81.75 169 LYS A C 1
ATOM 1370 O O . LYS A 1 169 ? -8.547 8.892 -2.286 1.00 81.75 169 LYS A O 1
ATOM 1375 N N . LYS A 1 170 ? -10.271 8.188 -3.550 1.00 70.31 170 LYS A N 1
ATOM 1376 C CA . LYS A 1 170 ? -9.511 8.075 -4.800 1.00 70.31 170 LYS A CA 1
ATOM 1377 C C . LYS A 1 170 ? -9.146 9.476 -5.292 1.00 70.31 170 LYS A C 1
ATOM 1379 O O . LYS A 1 170 ? -10.015 10.346 -5.374 1.00 70.31 170 LYS A O 1
ATOM 1384 N N . GLY A 1 171 ? -7.875 9.684 -5.637 1.00 56.44 171 GLY A N 1
ATOM 1385 C CA . GLY A 1 171 ? -7.403 10.888 -6.321 1.00 56.44 171 GLY A CA 1
ATOM 1386 C C . GLY A 1 171 ? -8.305 11.238 -7.500 1.00 56.44 171 GLY A C 1
ATOM 1387 O O . GLY A 1 171 ? -8.456 10.414 -8.403 1.00 56.44 171 GLY A O 1
ATOM 1388 N N . ARG A 1 172 ? -8.921 12.431 -7.511 1.00 39.03 172 ARG A N 1
ATOM 1389 C CA . ARG A 1 172 ? -9.665 12.912 -8.686 1.00 39.03 172 ARG A CA 1
ATOM 1390 C C . ARG A 1 172 ? -8.702 12.924 -9.871 1.00 39.03 172 ARG A C 1
ATOM 1392 O O . ARG A 1 172 ? -7.812 13.766 -9.946 1.00 39.03 172 ARG A O 1
ATOM 1399 N N . THR A 1 173 ? -8.893 12.025 -10.829 1.00 41.00 173 THR A N 1
ATOM 1400 C CA . THR A 1 173 ? -8.436 12.296 -12.190 1.00 41.00 173 THR A CA 1
ATOM 1401 C C . THR A 1 173 ? -9.408 13.348 -12.705 1.00 41.00 173 THR A C 1
ATOM 1403 O O . THR A 1 173 ? -10.591 13.044 -12.852 1.00 41.00 173 THR A O 1
ATOM 1406 N N . LYS A 1 174 ? -8.970 14.604 -12.870 1.00 34.28 174 LYS A N 1
ATOM 1407 C CA . LYS A 1 174 ? -9.781 15.595 -13.586 1.00 34.28 174 LYS A CA 1
ATOM 1408 C C . LYS A 1 174 ? -10.104 14.973 -14.947 1.00 34.28 174 LYS A C 1
ATOM 1410 O O . LYS A 1 174 ? -9.199 14.813 -15.762 1.00 34.28 174 LYS A O 1
ATOM 1415 N N . LYS A 1 175 ? -11.357 14.573 -15.174 1.00 36.69 175 LYS A N 1
ATOM 1416 C CA . LYS A 1 175 ? -11.869 14.504 -16.540 1.00 36.69 175 LYS A CA 1
ATOM 1417 C C . LYS A 1 175 ? -11.778 15.939 -17.045 1.00 36.69 175 LYS A C 1
ATOM 1419 O O . LYS A 1 175 ? -12.294 16.837 -16.385 1.00 36.69 175 LYS A O 1
ATOM 1424 N N . GLN A 1 176 ? -11.048 16.161 -18.133 1.00 40.94 176 GLN A N 1
ATOM 1425 C CA . GLN A 1 176 ? -11.308 17.341 -18.943 1.00 40.94 176 GLN A CA 1
ATOM 1426 C C . GLN A 1 176 ? -12.757 17.186 -19.402 1.00 40.94 176 GLN A C 1
ATOM 1428 O O . GLN A 1 176 ? -13.077 16.269 -20.156 1.00 40.94 176 GLN A O 1
ATOM 1433 N N . GLU A 1 177 ? -13.642 17.983 -18.817 1.00 38.53 177 GLU A N 1
ATOM 1434 C CA . GLU A 1 177 ? -14.948 18.241 -19.400 1.00 38.53 177 GLU A CA 1
ATOM 1435 C C . GLU A 1 177 ? -14.657 18.973 -20.707 1.00 38.53 177 GLU A C 1
ATOM 1437 O O . GLU A 1 177 ? -14.071 20.055 -20.701 1.00 38.53 177 GLU A O 1
ATOM 1442 N N . GLY A 1 178 ? -14.928 18.299 -21.823 1.00 44.72 178 GLY A N 1
ATOM 1443 C CA . GLY A 1 178 ? -14.964 18.956 -23.116 1.00 44.72 178 GLY A CA 1
ATOM 1444 C C . GLY A 1 178 ? -16.149 19.909 -23.110 1.00 44.72 178 GLY A C 1
ATOM 1445 O O . GLY A 1 178 ? -17.285 19.448 -23.015 1.00 44.72 178 GLY A O 1
ATOM 1446 N N . ASN A 1 179 ? -15.845 21.202 -23.172 1.00 33.12 179 ASN A N 1
ATOM 1447 C CA . ASN A 1 179 ? -16.706 22.213 -23.769 1.00 33.12 179 ASN A CA 1
ATOM 1448 C C . ASN A 1 179 ? -16.138 22.535 -25.146 1.00 33.12 179 ASN A C 1
ATOM 1450 O O . ASN A 1 179 ? -14.892 22.662 -25.229 1.00 33.12 179 ASN A O 1
#

Solvent-accessible surface area (backbone atoms only — not comparable to full-atom values): 10834 Å² total; per-residue (Å²): 133,57,70,58,63,47,34,35,73,73,65,76,38,51,64,34,82,40,97,86,67,26,35,40,37,53,45,79,44,98,87,64,33,32,42,36,36,37,32,40,69,54,87,99,45,71,46,75,77,46,76,49,80,44,60,76,87,54,72,76,74,56,94,78,63,73,62,95,60,72,88,64,73,78,86,77,72,45,69,38,61,70,54,58,51,46,43,51,75,72,63,49,87,55,54,70,61,55,53,52,55,53,57,70,44,45,76,25,42,41,80,93,75,28,33,33,26,36,86,87,78,69,41,53,52,47,71,73,54,53,39,62,73,67,71,56,56,70,73,56,49,54,49,50,56,48,52,34,42,75,70,52,53,30,46,82,51,100,76,33,44,27,49,29,69,79,46,44,48,76,79,80,74,78,72,81,77,84,127

Sequence (179 aa):
MDKKTRDFIEETTDLLPIPTGSFLHRERAPNGMYFMTLRLPNGDSDFALEEWWKNPNKPAKKDKDPPKHTGGKQPYVMLMTKEVEKLGKEGVKNVAELVGHLSLLGDYIEWNTGKLINKRTKKPLKYKEVLTIFKCGNKKLNRLLKDMKEYELIFATDSGYCVSPRFVKKGRTKKQEGN

pLDDT: mean 85.27, std 15.68, range [33.12, 97.44]

Secondary structure (DSSP, 8-state):
--HHHHHHHTTS-SEEE-TTS-EEEEEE-TTSPEEEEEEEEETTEEEEEEEEEE-TTSPPPPTTS--SS--PPPP--EE-HHHHHHHHHTT-TTHHHHHHHHHHTGGGEETTTTEEB-TTT-SBPPHHHHHHHHT--HHHHHHHHHHHHHTTSEEEETTEEEE-TTTEE----------

Nearest PDB structures (foldseek):
  3i54-assembly1_B  TM=4.676E-01  e=3.923E-01  Mycobacterium tuberculosis
  6hck-assembly1_A  TM=3.520E-01  e=4.418E-01  Listeria monocytogenes EGD-e
  3bx8-assembly3_C  TM=6.366E-01  e=4.749E+00  unclassified
  8xtg-assembly3_F  TM=4.671E-01  e=2.068E+00  Penicillium brevicompactum

Mean predicted aligned error: 15.43 Å

Radius of gyration: 28.54 Å; Cα contacts (8 Å, |Δi|>4): 211; chains: 1; bounding box: 64×40×71 Å